Protein AF-A0A954RWM2-F1 (afdb_monomer)

Radius of gyration: 23.34 Å; Cα contacts (8 Å, |Δi|>4): 398; chains: 1; bounding box: 65×48×62 Å

pLDDT: mean 82.03, std 21.14, range [24.55, 98.56]

Mean predicted aligned error: 14.71 Å

Solvent-accessible surface area (backbone atoms only — not comparable to full-atom values): 16032 Å² total; per-residue (Å²): 145,80,89,78,80,78,86,82,81,62,93,82,60,80,76,70,64,76,84,71,78,83,81,82,90,55,69,72,41,79,42,40,30,66,88,68,52,76,45,65,27,19,65,68,44,64,57,96,68,23,36,34,31,31,32,93,85,68,53,74,46,79,43,53,40,86,48,28,25,72,70,49,30,53,47,51,53,52,51,27,66,71,55,63,60,77,61,76,89,71,52,74,76,75,61,99,68,77,84,76,77,72,78,39,67,64,58,77,91,70,74,67,65,84,68,43,49,34,23,43,71,55,82,69,25,43,37,36,21,40,74,85,36,60,69,66,27,56,53,34,48,50,49,49,53,48,64,76,35,71,88,39,66,69,45,45,48,41,33,26,73,63,56,31,30,39,38,47,33,34,90,88,54,53,35,45,73,40,80,85,32,59,83,38,66,63,37,69,73,45,90,59,48,63,43,47,23,39,90,92,47,35,44,26,32,29,38,32,39,52,55,61,65,34,92,82,29,93,58,64,89,51,58,57,54,60,29,28,47,40,44,19,41,50,65,52,17,41,57,69,80,38,78,54,49,67,62,54,42,43,54,50,40,54,51,39,52,75,72,59,50,55,70,96,42,68,47,57,75,42,46,66,50,51,71,62

Foldseek 3Di:
DDDDDQPPDDPPPPPPPPCPPPPPDWDWDWWAFPVRDIATFTWDEADPQWTWTAHPVRDIDTHRLNRTDPVNSVVRVVVNVVNPPPPPVPDPPDDPDDDFDDWDADDPVLPDDPQWGTWDDDLQAIETEGPPFDPVLSSLLNVLCCVVCVNPVQLVVQLNVLNAYEYEAEPPDFQCSVPQCVVPVCSVVDRDQFAAAASVRRYTGAYSCLSVLPPPPPPSSDSRSNLNVQLNSVHGRCCVVPVCVQVVLQVVLVVCVVVVHPPPHQLVVGSSSVRD

Nearest PDB structures (foldseek):
  2hbp-assembly1_A  TM=9.001E-01  e=8.802E-04  Saccharomyces cerevisiae
  3hfo-assembly1_B  TM=9.111E-01  e=5.929E-02  Synechocystis sp. PCC 6803
  7uwz-assembly1_A  TM=6.064E-01  e=7.517E-02  synthetic construct
  2xk0-assembly1_A  TM=6.391E-01  e=6.355E-01  Drosophila melanogaster
  8q6t-assembly1_H  TM=6.250E-01  e=7.592E-01  Mus musculus

Sequence (276 aa):
MSMRLTALSLALAALHMPAAACGQESSERTWTATTGDKLTARFIEVVEGRVRLQRPGGETVRIALEALAPADRQLATKLARVGAVPSLANAPVAPERWEVPALTDVPANRQLSPFYRQYMEFNGVPIVAAEEVNPKAMEAAHFWLQTMMAKRPDLVRELAVAKVRVAVLGVKQSLSQIPEYQDNPRAKATNLRCLSADTGRPVVTAPEENLLGAENDPSRAEQLFVHEFAHTLHQVALARVEPKFDADLLATYRNAMREGRWQRTNAATNHAEYFA

Structure (mmCIF, N/CA/C/O backbone):
data_AF-A0A954RWM2-F1
#
_entry.id   AF-A0A954RWM2-F1
#
loop_
_atom_site.group_PDB
_atom_site.id
_atom_site.type_symbol
_atom_site.label_atom_id
_atom_site.label_alt_id
_atom_site.label_comp_id
_atom_site.label_asym_id
_atom_site.label_entity_id
_atom_site.label_seq_id
_atom_site.pdbx_PDB_ins_code
_atom_site.Cartn_x
_atom_site.Cartn_y
_atom_site.Cartn_z
_atom_site.occupancy
_atom_site.B_iso_or_equiv
_atom_site.auth_seq_id
_atom_site.auth_comp_id
_atom_site.auth_asym_id
_atom_site.auth_atom_id
_atom_site.pdbx_PDB_model_num
ATOM 1 N N . MET A 1 1 ? 31.063 25.068 11.241 1.00 35.69 1 MET A N 1
ATOM 2 C CA . MET A 1 1 ? 29.621 25.395 11.192 1.00 35.69 1 MET A CA 1
ATOM 3 C C . MET A 1 1 ? 29.017 24.757 9.948 1.00 35.69 1 MET A C 1
ATOM 5 O O . MET A 1 1 ? 29.182 25.304 8.872 1.00 35.69 1 MET A O 1
ATOM 9 N N . SER A 1 2 ? 28.414 23.572 10.073 1.00 26.94 2 SER A N 1
ATOM 10 C CA . SER A 1 2 ? 27.333 23.087 9.195 1.00 26.94 2 SER A CA 1
ATOM 11 C C . SER A 1 2 ? 26.818 21.760 9.768 1.00 26.94 2 SER A C 1
ATOM 13 O O . SER A 1 2 ? 27.468 20.726 9.639 1.00 26.94 2 SER A O 1
ATOM 15 N N . MET A 1 3 ? 25.702 21.818 10.501 1.00 27.06 3 MET A N 1
ATOM 16 C CA . MET A 1 3 ? 24.968 20.642 10.975 1.00 27.06 3 MET A CA 1
ATOM 17 C C . MET A 1 3 ? 24.222 20.037 9.784 1.00 27.06 3 MET A C 1
ATOM 19 O O . MET A 1 3 ? 23.293 20.651 9.265 1.00 27.06 3 MET A O 1
ATOM 23 N N . ARG A 1 4 ? 24.609 18.833 9.359 1.00 28.91 4 ARG A N 1
ATOM 24 C CA . ARG A 1 4 ? 23.772 17.983 8.505 1.00 28.91 4 ARG A CA 1
ATOM 25 C C . ARG A 1 4 ? 22.937 17.096 9.425 1.00 28.91 4 ARG A C 1
ATOM 27 O O . ARG A 1 4 ? 23.446 16.119 9.961 1.00 28.91 4 ARG A O 1
ATOM 34 N N . LEU A 1 5 ? 21.680 17.476 9.647 1.00 28.08 5 LEU A N 1
ATOM 35 C CA . LEU A 1 5 ? 20.685 16.598 10.259 1.00 28.08 5 LEU A CA 1
ATOM 36 C C . LEU A 1 5 ? 20.271 15.548 9.223 1.00 28.08 5 LEU A C 1
ATOM 38 O O . LEU A 1 5 ? 19.539 15.835 8.281 1.00 28.08 5 LEU A O 1
ATOM 42 N N . THR A 1 6 ? 20.776 14.334 9.396 1.00 31.91 6 THR A N 1
ATOM 43 C CA . THR A 1 6 ? 20.255 13.107 8.793 1.00 31.91 6 THR A CA 1
ATOM 44 C C . THR A 1 6 ? 18.858 12.832 9.346 1.00 31.91 6 THR A C 1
ATOM 46 O O . THR A 1 6 ? 18.716 12.408 10.490 1.00 31.91 6 THR A O 1
ATOM 49 N N . ALA A 1 7 ? 17.823 13.053 8.537 1.00 29.89 7 ALA A N 1
ATOM 50 C CA . ALA A 1 7 ? 16.466 12.583 8.805 1.00 29.89 7 ALA A CA 1
ATOM 51 C C . ALA A 1 7 ? 16.344 11.107 8.382 1.00 29.89 7 ALA A C 1
ATOM 53 O O . ALA A 1 7 ? 15.623 10.763 7.458 1.00 29.89 7 ALA A O 1
ATOM 54 N N . LEU A 1 8 ? 17.111 10.232 9.035 1.00 31.73 8 LEU A N 1
ATOM 55 C CA . LEU A 1 8 ? 17.016 8.780 8.874 1.00 31.73 8 LEU A CA 1
ATOM 56 C C . LEU A 1 8 ? 16.851 8.150 10.257 1.00 31.73 8 LEU A C 1
ATOM 58 O O . LEU A 1 8 ? 17.748 7.488 10.762 1.00 31.73 8 LEU A O 1
ATOM 62 N N . SER A 1 9 ? 15.746 8.473 10.924 1.00 30.12 9 SER A N 1
ATOM 63 C CA . SER A 1 9 ? 15.279 7.854 12.172 1.00 30.12 9 SER A CA 1
ATOM 64 C C . SER A 1 9 ? 13.967 8.528 12.554 1.00 30.12 9 SER A C 1
ATOM 66 O O . SER A 1 9 ? 14.038 9.540 13.231 1.00 30.12 9 SER A O 1
ATOM 68 N N . LEU A 1 10 ? 12.800 8.045 12.102 1.00 30.69 10 LEU A N 1
ATOM 69 C CA . LEU A 1 10 ? 11.519 8.247 12.822 1.00 30.69 10 LEU A CA 1
ATOM 70 C C . LEU A 1 10 ? 10.271 7.591 12.198 1.00 30.69 10 LEU A C 1
ATOM 72 O O . LEU A 1 10 ? 9.209 7.713 12.791 1.00 30.69 10 LEU A O 1
ATOM 76 N N . ALA A 1 11 ? 10.360 6.804 11.119 1.00 28.25 11 ALA A N 1
ATOM 77 C CA . ALA A 1 11 ? 9.202 6.011 10.663 1.00 28.25 11 ALA A CA 1
ATOM 78 C C . ALA A 1 11 ? 8.918 4.760 11.534 1.00 28.25 11 ALA A C 1
ATOM 80 O O . ALA A 1 11 ? 7.860 4.153 11.427 1.00 28.25 11 ALA A O 1
ATOM 81 N N . LEU A 1 12 ? 9.823 4.392 12.455 1.00 28.95 12 LEU A N 1
ATOM 82 C CA . LEU A 1 12 ? 9.620 3.274 13.396 1.00 28.95 12 LEU A CA 1
ATOM 83 C C . LEU A 1 12 ? 9.331 3.720 14.844 1.00 28.95 12 LEU A C 1
ATOM 85 O O . LEU A 1 12 ? 9.118 2.884 15.719 1.00 28.95 12 LEU A O 1
ATOM 89 N N . ALA A 1 13 ? 9.299 5.030 15.114 1.00 27.09 13 ALA A N 1
ATOM 90 C CA . ALA A 1 13 ? 9.150 5.578 16.467 1.00 27.09 13 ALA A CA 1
ATOM 91 C C . ALA A 1 13 ? 7.766 6.195 16.758 1.00 27.09 13 ALA A C 1
ATOM 93 O O . ALA A 1 13 ? 7.523 6.625 17.882 1.00 27.09 13 ALA A O 1
ATOM 94 N N . ALA A 1 14 ? 6.823 6.171 15.810 1.00 29.73 14 ALA A N 1
ATOM 95 C CA . ALA A 1 14 ? 5.432 6.581 16.047 1.00 29.73 14 ALA A CA 1
ATOM 96 C C . ALA A 1 14 ? 4.529 5.457 16.611 1.00 29.73 14 ALA A C 1
ATOM 98 O O . ALA A 1 14 ? 3.317 5.617 16.687 1.00 29.73 14 ALA A O 1
ATOM 99 N N . LEU A 1 15 ? 5.105 4.326 17.048 1.00 29.50 15 LEU A N 1
ATOM 100 C CA . LEU A 1 15 ? 4.377 3.218 17.696 1.00 29.50 15 LEU A CA 1
ATOM 101 C C . LEU A 1 15 ? 4.733 3.009 19.177 1.00 29.50 15 LEU A C 1
ATOM 103 O O . LEU A 1 15 ? 4.311 2.024 19.773 1.00 29.50 15 LEU A O 1
ATOM 107 N N . HIS A 1 16 ? 5.465 3.941 19.792 1.00 29.61 16 HIS A N 1
ATOM 108 C CA . HIS A 1 16 ? 5.586 4.034 21.252 1.00 29.61 16 HIS A CA 1
ATOM 109 C C . HIS A 1 16 ? 4.920 5.317 21.759 1.00 29.61 16 HIS A C 1
ATOM 111 O O . HIS A 1 16 ? 5.522 6.152 22.427 1.00 29.61 16 HIS A O 1
ATOM 117 N N . MET A 1 17 ? 3.628 5.455 21.462 1.00 25.77 17 MET A N 1
ATOM 118 C CA . MET A 1 17 ? 2.740 6.062 22.447 1.00 25.77 17 MET A CA 1
ATOM 119 C C . MET A 1 17 ? 2.717 5.102 23.647 1.00 25.77 17 MET A C 1
ATOM 121 O O . MET A 1 17 ? 2.532 3.899 23.427 1.00 25.77 17 MET A O 1
ATOM 125 N N . PRO A 1 18 ? 2.906 5.555 24.904 1.00 26.16 18 PRO A N 1
ATOM 126 C CA . PRO A 1 18 ? 2.466 4.736 26.024 1.00 26.16 18 PRO A CA 1
ATOM 127 C C . PRO A 1 18 ? 1.010 4.389 25.739 1.00 26.16 18 PRO A C 1
ATOM 129 O O . PRO A 1 18 ? 0.269 5.238 25.242 1.00 26.16 18 PRO A O 1
ATOM 132 N N . ALA A 1 19 ? 0.626 3.140 25.987 1.00 28.91 19 ALA A N 1
ATOM 133 C CA . ALA A 1 19 ? -0.755 2.711 25.911 1.00 28.91 19 ALA A CA 1
ATOM 134 C C . ALA A 1 19 ? -1.600 3.593 26.848 1.00 28.91 19 ALA A C 1
ATOM 136 O O . ALA A 1 19 ? -1.846 3.253 28.002 1.00 28.91 19 ALA A O 1
ATOM 137 N N . ALA A 1 20 ? -2.041 4.750 26.359 1.00 26.88 20 ALA A N 1
ATOM 138 C CA . ALA A 1 20 ? -3.257 5.367 26.814 1.00 26.88 20 ALA A CA 1
ATOM 139 C C . ALA A 1 20 ? -4.313 4.339 26.440 1.00 26.88 20 ALA A C 1
ATOM 141 O O . ALA A 1 20 ? -4.574 4.098 25.262 1.00 26.88 20 ALA A O 1
ATOM 142 N N . ALA A 1 21 ? -4.787 3.628 27.456 1.00 34.78 21 ALA A N 1
ATOM 143 C CA . ALA A 1 21 ? -5.822 2.629 27.346 1.00 34.78 21 ALA A CA 1
ATOM 144 C C . ALA A 1 21 ? -7.013 3.227 26.585 1.00 34.78 21 ALA A C 1
ATOM 146 O O . ALA A 1 21 ? -7.871 3.883 27.171 1.00 34.78 21 ALA A O 1
ATOM 147 N N . CYS A 1 22 ? -7.074 2.991 25.275 1.00 24.55 22 CYS A N 1
ATOM 148 C CA . CYS A 1 22 ? -8.258 3.243 24.474 1.00 24.55 22 CYS A CA 1
ATOM 149 C C . CYS A 1 22 ? -9.208 2.065 24.716 1.00 24.55 22 CYS A C 1
ATOM 151 O O . CYS A 1 22 ? -9.394 1.170 23.897 1.00 24.55 22 CYS A O 1
ATOM 153 N N . GLY A 1 23 ? -9.717 2.001 25.946 1.00 35.12 23 GLY A N 1
ATOM 154 C CA . GLY A 1 23 ? -10.803 1.124 26.325 1.00 35.12 23 GLY A CA 1
ATOM 155 C C . GLY A 1 23 ? -12.097 1.765 25.869 1.00 35.12 23 GLY A C 1
ATOM 156 O O . GLY A 1 23 ? -12.653 2.588 26.585 1.00 35.12 23 GLY A O 1
ATOM 157 N N . GLN A 1 24 ? -12.593 1.385 24.696 1.00 37.69 24 GLN A N 1
ATOM 158 C CA . GLN A 1 24 ? -13.960 1.723 24.314 1.00 37.69 24 GLN A CA 1
ATOM 159 C C . GLN A 1 24 ? -14.524 0.705 23.320 1.00 37.69 24 GLN A C 1
ATOM 161 O O . GLN A 1 24 ? -14.661 0.984 22.142 1.00 37.69 24 GLN A O 1
ATOM 166 N N . GLU A 1 25 ? -14.837 -0.490 23.837 1.00 45.16 25 GLU A N 1
ATOM 167 C CA . GLU A 1 25 ? -16.057 -1.261 23.518 1.00 45.16 25 GLU A CA 1
ATOM 168 C C . GLU A 1 25 ? -16.169 -2.488 24.452 1.00 45.16 25 GLU A C 1
ATOM 170 O O . GLU A 1 25 ? -15.924 -3.634 24.096 1.00 45.16 25 GLU A O 1
ATOM 175 N N . SER A 1 26 ? -16.478 -2.231 25.727 1.00 54.50 26 SER A N 1
ATOM 176 C CA . SER A 1 26 ? -17.006 -3.216 26.694 1.00 54.50 26 SER A CA 1
ATOM 177 C C . SER A 1 26 ? -17.518 -2.473 27.933 1.00 54.50 26 SER A C 1
ATOM 179 O O . SER A 1 26 ? -17.037 -2.668 29.046 1.00 54.50 26 SER A O 1
ATOM 181 N N . SER A 1 27 ? -18.461 -1.549 27.740 1.00 62.94 27 SER A N 1
ATOM 182 C CA . SER A 1 27 ? -19.168 -0.933 28.864 1.00 62.94 27 SER A CA 1
ATOM 183 C C . SER A 1 27 ? -20.013 -1.982 29.594 1.00 62.94 27 SER A C 1
ATOM 185 O O . SER A 1 27 ? -20.496 -2.948 28.994 1.00 62.94 27 SER A O 1
ATOM 187 N N . GLU A 1 28 ? -20.158 -1.818 30.908 1.00 81.94 28 GLU A N 1
ATOM 188 C CA . GLU A 1 28 ? -21.057 -2.648 31.707 1.00 81.94 28 GLU A CA 1
ATOM 189 C C . GLU A 1 28 ? -22.479 -2.589 31.144 1.00 81.94 28 GLU A C 1
ATOM 191 O O . GLU A 1 28 ? -22.991 -1.521 30.803 1.00 81.94 28 GLU A O 1
ATOM 196 N N . ARG A 1 29 ? -23.125 -3.752 31.043 1.00 89.31 29 ARG A N 1
ATOM 197 C CA . ARG A 1 29 ? -24.517 -3.861 30.604 1.00 89.31 29 ARG A CA 1
ATOM 198 C C . ARG A 1 29 ? -25.204 -5.062 31.232 1.00 89.31 29 ARG A C 1
ATOM 200 O O . ARG A 1 29 ? -24.551 -5.956 31.765 1.00 89.31 29 ARG A O 1
ATOM 207 N N . THR A 1 30 ? -26.525 -5.109 31.126 1.00 93.38 30 THR A N 1
ATOM 208 C CA . THR A 1 30 ? -27.321 -6.254 31.572 1.00 93.38 30 THR A CA 1
ATOM 209 C C . THR A 1 30 ? -27.399 -7.326 30.485 1.00 93.38 30 THR A C 1
ATOM 211 O O . THR A 1 30 ? -27.837 -7.055 29.372 1.00 93.38 30 THR A O 1
ATOM 214 N N . TRP A 1 31 ? -26.983 -8.539 30.835 1.00 91.25 31 TRP A N 1
ATOM 215 C CA . TRP A 1 31 ? -27.054 -9.769 30.050 1.00 91.25 31 TRP A CA 1
ATOM 216 C C . TRP A 1 31 ? -28.225 -10.617 30.524 1.00 91.25 31 TRP A C 1
ATOM 218 O O . TRP A 1 31 ? -28.461 -10.709 31.727 1.00 91.25 31 TRP A O 1
ATOM 228 N N . THR A 1 32 ? -28.923 -11.260 29.598 1.00 93.94 32 THR A N 1
ATOM 229 C CA . THR A 1 32 ? -30.126 -12.049 29.863 1.00 93.94 32 THR A CA 1
ATOM 230 C C . THR A 1 32 ? -29.888 -13.505 29.483 1.00 93.94 32 THR A C 1
ATOM 232 O O . THR A 1 32 ? -29.424 -13.806 28.380 1.00 93.94 32 THR A O 1
ATOM 235 N N . ALA A 1 33 ? -30.215 -14.420 30.390 1.00 92.19 33 ALA A N 1
ATOM 236 C CA . ALA A 1 33 ? -30.215 -15.853 30.135 1.00 92.19 33 ALA A CA 1
ATOM 237 C C . ALA A 1 33 ? -31.499 -16.294 29.412 1.00 92.19 33 ALA A C 1
ATOM 239 O O . ALA A 1 33 ? -32.520 -15.608 29.449 1.00 92.19 33 ALA A O 1
ATOM 240 N N . THR A 1 34 ? -31.487 -17.476 28.796 1.00 91.50 34 THR A N 1
ATOM 241 C CA . THR A 1 34 ? -32.691 -18.100 28.217 1.00 91.50 34 THR A CA 1
ATOM 242 C C . THR A 1 34 ? -33.767 -18.389 29.266 1.00 91.50 34 THR A C 1
ATOM 244 O O . THR A 1 34 ? -34.941 -18.468 28.922 1.00 91.50 34 THR A O 1
ATOM 247 N N . THR A 1 35 ? -33.379 -18.517 30.538 1.00 88.94 35 THR A N 1
ATOM 248 C CA . THR A 1 35 ? -34.275 -18.659 31.698 1.00 88.94 35 THR A CA 1
ATOM 249 C C . THR A 1 35 ? -34.944 -17.344 32.112 1.00 88.94 35 THR A C 1
ATOM 251 O O . THR A 1 35 ? -35.865 -17.362 32.920 1.00 88.94 35 THR A O 1
ATOM 254 N N . GLY A 1 36 ? -34.506 -16.203 31.563 1.00 85.44 36 GLY A N 1
ATOM 255 C CA . GLY A 1 36 ? -34.973 -14.864 31.933 1.00 85.44 36 GLY A CA 1
ATOM 256 C C . GLY A 1 36 ? -34.141 -14.181 33.024 1.00 85.44 36 GLY A C 1
ATOM 257 O O . GLY A 1 36 ? -34.338 -12.990 33.273 1.00 85.44 36 GLY A O 1
ATOM 258 N N . ASP A 1 37 ? -33.184 -14.891 33.630 1.00 90.50 37 ASP A N 1
ATOM 259 C CA . ASP A 1 37 ? -32.278 -14.328 34.633 1.00 90.50 37 ASP A CA 1
ATOM 260 C C . ASP A 1 37 ? -31.408 -13.219 34.036 1.00 90.50 37 ASP A C 1
ATOM 262 O O . ASP A 1 37 ? -30.957 -13.305 32.891 1.00 90.50 37 ASP A O 1
ATOM 266 N N . LYS A 1 38 ? -31.153 -12.171 34.824 1.00 93.50 38 LYS A N 1
ATOM 267 C CA . LYS A 1 38 ? -30.407 -10.985 34.392 1.00 93.50 38 LYS A CA 1
ATOM 268 C C . LYS A 1 38 ? -29.120 -10.814 35.189 1.00 93.50 38 LYS A C 1
ATOM 270 O O . LYS A 1 38 ? -29.105 -10.978 36.405 1.00 93.50 38 LYS A O 1
ATOM 275 N N . LEU A 1 39 ? -28.050 -10.419 34.505 1.00 91.19 39 LEU A N 1
ATOM 276 C CA . LEU A 1 39 ? -26.733 -10.183 35.088 1.00 91.19 39 LEU A CA 1
ATOM 277 C C . LEU A 1 39 ? -26.127 -8.892 34.538 1.00 91.19 39 LEU A C 1
ATOM 279 O O . LEU A 1 39 ? -25.859 -8.799 33.345 1.00 91.19 39 LEU A O 1
ATOM 283 N N . THR A 1 40 ? -25.837 -7.920 35.400 1.00 91.88 40 THR A N 1
ATOM 284 C CA . THR A 1 40 ? -25.053 -6.743 35.002 1.00 91.88 40 THR A CA 1
ATOM 285 C C . THR A 1 40 ? -23.568 -7.068 35.056 1.00 91.88 40 THR A C 1
ATOM 287 O O . THR A 1 40 ? -23.038 -7.412 36.113 1.00 91.88 40 THR A O 1
ATOM 290 N N . ALA A 1 41 ? -22.911 -6.997 33.903 1.00 91.62 41 ALA A N 1
ATOM 291 C CA . ALA A 1 41 ? -21.500 -7.308 33.766 1.00 91.62 41 ALA A CA 1
ATOM 292 C C . ALA A 1 41 ? -20.901 -6.713 32.483 1.00 91.62 41 ALA A C 1
ATOM 294 O O . ALA A 1 41 ? -21.591 -6.427 31.499 1.00 91.62 41 ALA A O 1
ATOM 295 N N . ARG A 1 42 ? -19.581 -6.578 32.484 1.00 89.00 42 ARG A N 1
ATOM 296 C CA . ARG A 1 42 ? -18.753 -6.242 31.330 1.00 89.00 42 ARG A CA 1
ATOM 297 C C . ARG A 1 42 ? -18.389 -7.503 30.542 1.00 89.00 42 ARG A C 1
ATOM 299 O O . ARG A 1 42 ? -18.024 -8.514 31.135 1.00 89.00 42 ARG A O 1
ATOM 306 N N . PHE A 1 43 ? -18.450 -7.445 29.213 1.00 86.88 43 PHE A N 1
ATOM 307 C CA . PHE A 1 43 ? -17.941 -8.520 28.351 1.00 86.88 43 PHE A CA 1
ATOM 308 C C . PHE A 1 43 ? -16.412 -8.592 28.398 1.00 86.88 43 PHE A C 1
ATOM 310 O O . PHE A 1 43 ? -15.759 -7.555 28.297 1.00 86.88 43 PHE A O 1
ATOM 317 N N . ILE A 1 44 ? -15.860 -9.803 28.513 1.00 81.75 44 ILE A N 1
ATOM 318 C CA . ILE A 1 44 ? -14.418 -10.053 28.392 1.00 81.75 44 ILE A CA 1
ATOM 319 C C . ILE A 1 44 ? -14.121 -10.730 27.051 1.00 81.75 44 ILE A C 1
ATOM 321 O O . ILE A 1 44 ? -13.441 -10.157 26.209 1.00 81.75 44 ILE A O 1
ATOM 325 N N . GLU A 1 45 ? -14.622 -11.951 26.856 1.00 82.25 45 GLU A N 1
ATOM 326 C CA . GLU A 1 45 ? -14.299 -12.798 25.703 1.00 82.25 45 GLU A CA 1
ATOM 327 C C . GLU A 1 45 ? -15.293 -13.965 25.571 1.00 82.25 45 GLU A C 1
ATOM 329 O O . GLU A 1 45 ? -16.090 -14.232 26.478 1.00 82.25 45 GLU A O 1
ATOM 334 N N . VAL A 1 46 ? -15.209 -14.701 24.458 1.00 83.88 46 VAL A N 1
ATOM 335 C CA . VAL A 1 46 ? -15.833 -16.023 24.304 1.00 83.88 46 VAL A CA 1
ATOM 336 C C . VAL A 1 46 ? -14.737 -17.053 24.079 1.00 83.88 46 VAL A C 1
ATOM 338 O O . VAL A 1 46 ? -14.006 -16.970 23.098 1.00 83.88 46 VAL A O 1
ATOM 341 N N . VAL A 1 47 ? -14.648 -18.035 24.973 1.00 76.56 47 VAL A N 1
ATOM 342 C CA . VAL A 1 47 ? -13.660 -19.119 24.919 1.00 76.56 47 VAL A CA 1
ATOM 343 C C . VAL A 1 47 ? -14.399 -20.438 25.092 1.00 76.56 47 VAL A C 1
ATOM 345 O O . VAL A 1 47 ? -15.232 -20.564 25.990 1.00 76.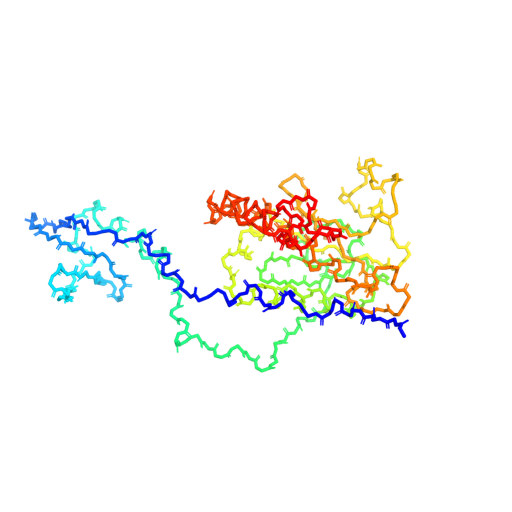56 47 VAL A O 1
ATOM 348 N N . GLU A 1 48 ? -14.137 -21.402 24.206 1.00 82.44 48 GLU A N 1
ATOM 349 C CA . GLU A 1 48 ? -14.720 -22.756 24.263 1.00 82.44 48 GLU A CA 1
ATOM 350 C C . GLU A 1 48 ? -16.260 -22.761 24.381 1.00 82.44 48 GLU A C 1
ATOM 352 O O . GLU A 1 48 ? -16.852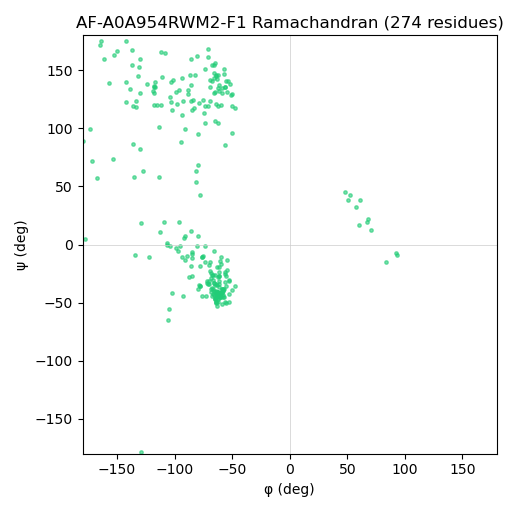 -23.485 25.182 1.00 82.44 48 GLU A O 1
ATOM 357 N N . GLY A 1 49 ? -16.933 -21.890 23.618 1.00 84.62 49 GLY A N 1
ATOM 358 C CA . GLY A 1 49 ? -18.398 -21.787 23.627 1.00 84.62 49 GLY A CA 1
ATOM 359 C C . GLY A 1 49 ? -18.992 -21.177 24.905 1.00 84.62 49 GLY A C 1
ATOM 360 O O . GLY A 1 49 ? -20.206 -21.237 25.109 1.00 84.62 49 GLY A O 1
ATOM 361 N N . ARG A 1 50 ? -18.169 -20.573 25.772 1.00 90.38 50 ARG A N 1
ATOM 362 C CA . ARG A 1 50 ? -18.607 -19.877 26.988 1.00 90.38 50 ARG A CA 1
ATOM 363 C C . ARG A 1 50 ? -18.237 -18.400 26.945 1.00 90.38 50 ARG A C 1
ATOM 365 O O . ARG A 1 50 ? -17.111 -18.039 26.619 1.00 90.38 50 ARG A O 1
ATOM 372 N N . VAL A 1 51 ? -19.183 -17.552 27.325 1.00 90.44 51 VAL A N 1
ATOM 373 C CA . VAL A 1 51 ? -18.996 -16.110 27.486 1.00 90.44 51 VAL A CA 1
ATOM 374 C C . VAL A 1 51 ? -18.419 -15.833 28.867 1.00 90.44 51 VAL A C 1
ATOM 376 O O . VAL A 1 51 ? -19.000 -16.237 29.879 1.00 90.44 51 VAL A O 1
ATOM 379 N N . ARG A 1 52 ? -17.282 -15.136 28.916 1.00 90.94 52 ARG A N 1
ATOM 380 C CA . ARG A 1 52 ? -16.707 -14.599 30.150 1.00 90.94 52 ARG A CA 1
ATOM 381 C C . ARG A 1 52 ? -17.187 -13.174 30.371 1.00 90.94 52 ARG A C 1
ATOM 383 O O . ARG A 1 52 ? -16.976 -12.305 29.527 1.00 90.94 52 ARG A O 1
ATOM 390 N N . LEU A 1 53 ? -17.797 -12.945 31.528 1.00 89.44 53 LEU A N 1
ATOM 391 C CA . LEU A 1 53 ? -18.341 -11.657 31.941 1.00 89.44 53 LEU A CA 1
ATOM 392 C C . LEU A 1 53 ? -17.733 -11.237 33.284 1.00 89.44 53 LEU A C 1
ATOM 394 O O . LEU A 1 53 ? -17.608 -12.073 34.176 1.00 89.44 53 LEU A O 1
ATOM 398 N N . GLN A 1 54 ? -17.376 -9.965 33.450 1.00 87.50 54 GLN A N 1
ATOM 399 C CA . GLN A 1 54 ? -16.875 -9.406 34.708 1.00 87.50 54 GLN A CA 1
ATOM 400 C C . GLN A 1 54 ? -17.964 -8.587 35.401 1.00 87.50 54 GLN A C 1
ATOM 402 O O . GLN A 1 54 ? -18.481 -7.634 34.821 1.00 87.50 54 GLN A O 1
ATOM 407 N N . ARG A 1 55 ? -18.317 -8.937 36.638 1.00 89.44 55 ARG A N 1
ATOM 408 C CA . ARG A 1 55 ? -19.227 -8.134 37.468 1.00 89.44 55 ARG A CA 1
ATOM 409 C C . ARG A 1 55 ? -18.542 -6.832 37.923 1.00 89.44 55 ARG A C 1
ATOM 411 O O . ARG A 1 55 ? -17.313 -6.811 37.995 1.00 89.44 55 ARG A O 1
ATOM 418 N N . PRO A 1 56 ? -19.300 -5.804 38.350 1.00 77.56 56 PRO A N 1
ATOM 419 C CA . PRO A 1 56 ? -18.729 -4.563 38.893 1.00 77.56 56 PRO A CA 1
ATOM 420 C C . PRO A 1 56 ? -17.762 -4.775 40.075 1.00 77.56 56 PRO A C 1
ATOM 422 O O . PRO A 1 56 ? -16.832 -4.004 40.273 1.00 77.56 56 PRO A O 1
ATOM 425 N N . GLY A 1 57 ? -17.932 -5.863 40.838 1.00 77.31 57 GLY A N 1
ATOM 426 C CA . GLY A 1 57 ? -17.025 -6.266 41.923 1.00 77.31 57 GLY A CA 1
ATOM 427 C C . GLY A 1 57 ? -15.746 -6.994 41.478 1.00 77.31 57 GLY A C 1
ATOM 428 O O . GLY A 1 57 ? -15.041 -7.541 42.319 1.00 77.31 57 GLY A O 1
ATOM 429 N N . GLY A 1 58 ? -15.464 -7.077 40.174 1.00 74.25 58 GLY A N 1
ATOM 430 C CA . GLY A 1 58 ? -14.267 -7.715 39.609 1.00 74.25 58 GLY A CA 1
ATOM 431 C C . GLY A 1 58 ? -14.358 -9.235 39.421 1.00 74.25 58 GLY A C 1
ATOM 432 O O . GLY A 1 58 ? -13.569 -9.805 38.662 1.00 74.25 58 GLY A O 1
ATOM 433 N N . GLU A 1 59 ? -15.339 -9.891 40.045 1.00 86.75 59 GLU A N 1
ATOM 434 C CA . GLU A 1 59 ? -15.598 -11.325 39.897 1.00 86.75 59 GLU A CA 1
ATOM 435 C C . GLU A 1 59 ? -15.947 -11.686 38.443 1.00 86.75 59 GLU A C 1
ATOM 437 O O . GLU A 1 59 ? -16.790 -11.047 37.808 1.00 86.75 59 GLU A O 1
ATOM 442 N N . THR A 1 60 ? -15.313 -12.735 37.912 1.00 87.06 60 THR A N 1
ATOM 443 C CA . THR A 1 60 ? -15.577 -13.230 36.555 1.00 87.06 60 THR A CA 1
ATOM 444 C C . THR A 1 60 ? -16.511 -14.435 36.571 1.00 87.06 60 THR A C 1
ATOM 446 O O . THR A 1 60 ? -16.244 -15.430 37.240 1.00 87.06 60 THR A O 1
ATOM 449 N N . VAL A 1 61 ? -17.545 -14.390 35.736 1.00 89.38 61 VAL A N 1
ATOM 450 C CA . VAL A 1 61 ? -18.525 -15.461 35.532 1.00 89.38 61 VAL A CA 1
ATOM 451 C C . VAL A 1 61 ? -18.355 -16.052 34.139 1.00 89.38 61 VAL A C 1
ATOM 453 O O . VAL A 1 61 ? -18.072 -15.334 33.180 1.00 89.38 61 VAL A O 1
ATOM 456 N N . ARG A 1 62 ? -18.550 -17.367 34.018 1.00 93.06 62 ARG A N 1
ATOM 457 C CA . ARG A 1 62 ? -18.604 -18.081 32.737 1.00 93.06 62 ARG A CA 1
ATOM 458 C C . ARG A 1 62 ? -20.020 -18.582 32.501 1.00 93.06 62 ARG A C 1
ATOM 460 O O . ARG A 1 62 ? -20.520 -19.373 33.293 1.00 93.06 62 ARG A O 1
ATOM 467 N N . ILE A 1 63 ? -20.641 -18.148 31.412 1.00 90.25 63 ILE A N 1
ATOM 468 C CA . ILE A 1 63 ? -21.988 -18.571 31.008 1.00 90.25 63 ILE A CA 1
ATOM 469 C C . ILE A 1 63 ? -21.877 -19.267 29.655 1.00 90.25 63 ILE A C 1
ATOM 471 O O . ILE A 1 63 ? -21.153 -18.795 28.782 1.00 90.25 63 ILE A O 1
ATOM 475 N N . ALA A 1 64 ? -22.559 -20.397 29.459 1.00 93.06 64 ALA A N 1
ATOM 476 C CA . ALA A 1 64 ? -22.617 -21.019 28.137 1.00 93.06 64 ALA A CA 1
ATOM 477 C C . ALA A 1 64 ? -23.234 -20.038 27.128 1.00 93.06 64 ALA A C 1
ATOM 479 O O . ALA A 1 64 ? -24.254 -19.419 27.422 1.00 93.06 64 ALA A O 1
ATOM 480 N N . LEU A 1 65 ? -22.641 -19.896 25.941 1.00 90.25 65 LEU A N 1
ATOM 481 C CA . LEU A 1 65 ? -23.145 -18.980 24.912 1.00 90.25 65 LEU A CA 1
ATOM 482 C C . LEU A 1 65 ? -24.604 -19.307 24.542 1.00 90.25 65 LEU A C 1
ATOM 484 O O . LEU A 1 65 ? -25.440 -18.416 24.410 1.00 90.25 65 LEU A O 1
ATOM 488 N N . GLU A 1 66 ? -24.928 -20.597 24.498 1.00 92.88 66 GLU A N 1
ATOM 489 C CA . GLU A 1 66 ? -26.279 -21.112 24.262 1.00 92.88 66 GLU A CA 1
ATOM 490 C C . GLU A 1 66 ? -27.259 -20.865 25.420 1.00 92.88 66 GLU A C 1
ATOM 492 O O . GLU A 1 66 ? -28.469 -20.898 25.221 1.00 92.88 66 GLU A O 1
ATOM 497 N N . ALA A 1 67 ? -26.766 -20.565 26.623 1.00 92.69 67 ALA A N 1
ATOM 498 C CA . ALA A 1 67 ? -27.610 -20.203 27.760 1.00 92.69 67 ALA A CA 1
ATOM 499 C C . ALA A 1 67 ? -27.980 -18.710 27.773 1.00 92.69 67 ALA A C 1
ATOM 501 O O . ALA A 1 67 ? -28.794 -18.299 28.596 1.00 92.69 67 ALA A O 1
ATOM 502 N N . LEU A 1 68 ? -27.417 -17.889 26.877 1.00 94.19 68 LEU A N 1
ATOM 503 C CA . LEU A 1 68 ? -27.842 -16.500 26.693 1.00 94.19 68 LEU A CA 1
ATOM 504 C C . LEU A 1 68 ? -29.071 -16.408 25.786 1.00 94.19 68 LEU A C 1
ATOM 506 O O . LEU A 1 68 ? -29.206 -17.162 24.813 1.00 94.19 68 LEU A O 1
ATOM 510 N N . ALA A 1 69 ? -29.931 -15.433 26.083 1.00 93.56 69 ALA A N 1
ATOM 511 C CA . ALA A 1 69 ? -31.051 -15.052 25.235 1.00 93.56 69 ALA A CA 1
ATOM 512 C C . ALA A 1 69 ? -30.556 -14.673 23.822 1.00 93.56 69 ALA A C 1
ATOM 514 O O . ALA A 1 69 ? -29.436 -14.173 23.687 1.00 93.56 69 ALA A O 1
ATOM 515 N N . PRO A 1 70 ? -31.366 -14.854 22.759 1.00 91.88 70 PRO A N 1
ATOM 516 C CA . PRO A 1 70 ? -30.901 -14.709 21.376 1.00 91.88 70 PRO A CA 1
ATOM 517 C C . PRO A 1 70 ? -30.186 -13.384 21.071 1.00 91.88 70 PRO A C 1
ATOM 519 O O . PRO A 1 70 ? -29.129 -13.391 20.442 1.00 91.88 70 PRO A O 1
ATOM 522 N N . ALA A 1 71 ? -30.713 -12.259 21.563 1.00 83.00 71 ALA A N 1
ATOM 523 C CA . ALA A 1 71 ? -30.107 -10.940 21.365 1.00 83.00 71 ALA A CA 1
ATOM 524 C C . ALA A 1 71 ? -28.738 -10.813 22.059 1.00 83.00 71 ALA A C 1
ATOM 526 O O . ALA A 1 71 ? -27.774 -10.327 21.467 1.00 83.00 71 ALA A O 1
ATOM 527 N N . ASP A 1 72 ? -28.630 -11.302 23.296 1.00 90.12 72 ASP A N 1
ATOM 528 C CA . ASP A 1 72 ? -27.386 -11.272 24.068 1.00 90.12 72 ASP A CA 1
ATOM 529 C C . ASP A 1 72 ? -26.348 -12.254 23.525 1.00 90.12 72 ASP A C 1
ATOM 531 O O . ASP A 1 72 ? -25.154 -11.961 23.522 1.00 90.12 72 ASP A O 1
ATOM 535 N N . ARG A 1 73 ? -26.797 -13.387 22.984 1.00 93.44 73 ARG A N 1
ATOM 536 C CA . ARG A 1 73 ? -25.944 -14.340 22.278 1.00 93.44 73 ARG A CA 1
ATOM 537 C C . ARG A 1 73 ? -25.349 -13.731 21.014 1.00 93.44 73 ARG A C 1
ATOM 539 O O . ARG A 1 73 ? -24.137 -13.784 20.830 1.00 93.44 73 ARG A O 1
ATOM 546 N N . GLN A 1 74 ? -26.180 -13.112 20.172 1.00 85.94 74 GLN A N 1
ATOM 547 C CA . GLN A 1 74 ? -25.720 -12.424 18.962 1.00 85.94 74 GLN A CA 1
ATOM 548 C C . GLN A 1 74 ? -24.721 -11.312 19.295 1.00 85.94 74 GLN A C 1
ATOM 550 O O . GLN A 1 74 ? -23.689 -11.188 18.632 1.00 85.94 74 GLN A O 1
ATOM 555 N N . LEU A 1 75 ? -24.987 -10.541 20.353 1.00 83.81 75 LEU A N 1
ATOM 556 C CA . LEU A 1 75 ? -24.073 -9.509 20.826 1.00 83.81 75 LEU A CA 1
ATOM 557 C C . LEU A 1 75 ? -22.754 -10.100 21.341 1.00 83.81 75 LEU A C 1
ATOM 559 O O . LEU A 1 75 ? -21.698 -9.612 20.951 1.00 83.81 75 LEU A O 1
ATOM 563 N N . ALA A 1 76 ? -22.786 -11.163 22.152 1.00 86.00 76 ALA A N 1
ATOM 564 C CA . ALA A 1 76 ? -21.580 -11.852 22.615 1.00 86.00 76 ALA A CA 1
ATOM 565 C C . ALA A 1 76 ? -20.748 -12.390 21.442 1.00 86.00 76 ALA A C 1
ATOM 567 O O . ALA A 1 76 ? -19.530 -12.246 21.446 1.00 86.00 76 ALA A O 1
ATOM 568 N N . THR A 1 77 ? -21.382 -12.950 20.408 1.00 83.94 77 THR A N 1
ATOM 569 C CA . THR A 1 77 ? -20.692 -13.392 19.186 1.00 83.94 77 THR A CA 1
ATOM 570 C C . THR A 1 77 ? -20.088 -12.219 18.414 1.00 83.94 77 THR A C 1
ATOM 572 O O . THR A 1 77 ? -18.967 -12.329 17.921 1.00 83.94 77 THR A O 1
ATOM 575 N N . LYS A 1 78 ? -20.791 -11.084 18.315 1.00 79.31 78 LYS A N 1
ATOM 576 C CA . LYS A 1 78 ? -20.264 -9.871 17.674 1.00 79.31 78 LYS A CA 1
ATOM 577 C C . LYS A 1 78 ? -19.054 -9.325 18.439 1.00 79.31 78 LYS A C 1
ATOM 579 O O . LYS A 1 78 ? -18.015 -9.101 17.830 1.00 79.31 78 LYS A O 1
ATOM 584 N N . LEU A 1 79 ? -19.163 -9.180 19.759 1.00 79.81 79 LEU A N 1
ATOM 585 C CA . LEU A 1 79 ? -18.076 -8.705 20.620 1.00 79.81 79 LEU A CA 1
ATOM 586 C C . LEU A 1 79 ? -16.899 -9.682 20.647 1.00 79.81 79 LEU A C 1
ATOM 588 O O . LEU A 1 79 ? -15.756 -9.247 20.655 1.00 79.81 79 LEU A O 1
ATOM 592 N N . ALA A 1 80 ? -17.149 -10.991 20.570 1.00 77.50 80 ALA A N 1
ATOM 593 C CA . ALA A 1 80 ? -16.094 -11.988 20.420 1.00 77.50 80 ALA A CA 1
ATOM 594 C C . ALA A 1 80 ? -15.342 -11.845 19.098 1.00 77.50 80 ALA A C 1
ATOM 596 O O . ALA A 1 80 ? -14.151 -12.085 19.072 1.00 77.50 80 ALA A O 1
ATOM 597 N N . ARG A 1 81 ? -15.991 -11.431 18.003 1.00 66.88 81 ARG A N 1
ATOM 598 C CA . ARG A 1 81 ? -15.303 -11.176 16.724 1.00 66.88 81 ARG A CA 1
ATOM 599 C C . ARG A 1 81 ? -14.448 -9.910 16.755 1.00 66.88 81 ARG A C 1
ATOM 601 O O . ARG A 1 81 ? -13.427 -9.870 16.084 1.00 66.88 81 ARG A O 1
ATOM 608 N N . VAL A 1 82 ? -14.859 -8.910 17.536 1.00 51.94 82 VAL A N 1
ATOM 609 C CA . VAL A 1 82 ? -14.095 -7.671 17.762 1.00 51.94 82 VAL A CA 1
ATOM 610 C C . VAL A 1 82 ? -12.950 -7.902 18.763 1.00 51.94 82 VAL A C 1
ATOM 612 O O . VAL A 1 82 ? -11.867 -7.356 18.594 1.00 51.94 82 VAL A O 1
ATOM 615 N N . GLY A 1 83 ? -13.162 -8.754 19.772 1.00 45.47 83 GLY A N 1
ATOM 616 C CA . GLY A 1 83 ? -12.191 -9.106 20.814 1.00 45.47 83 GLY A CA 1
ATOM 617 C C . GLY A 1 83 ? -11.302 -10.320 20.510 1.00 45.47 83 GLY A C 1
ATOM 618 O O . GLY A 1 83 ? -10.294 -10.497 21.184 1.00 45.47 83 GLY A O 1
ATOM 619 N N . ALA A 1 84 ? -11.609 -11.133 19.492 1.00 40.78 84 ALA A N 1
ATOM 620 C CA . ALA A 1 84 ? -10.760 -12.227 18.997 1.00 40.78 84 ALA A CA 1
ATOM 621 C C . ALA A 1 84 ? -9.606 -11.704 18.128 1.00 40.78 84 ALA A C 1
ATOM 623 O O . ALA A 1 84 ? -9.269 -12.273 17.089 1.00 40.78 84 ALA A O 1
ATOM 624 N N . VAL A 1 85 ? -8.975 -10.621 18.576 1.00 35.56 85 VAL A N 1
ATOM 625 C CA . VAL A 1 85 ? -7.568 -10.398 18.275 1.00 35.56 85 VAL A CA 1
ATOM 626 C C . VAL A 1 85 ? -6.826 -11.446 19.106 1.00 35.56 85 VAL A C 1
ATOM 628 O O . VAL A 1 85 ? -6.991 -11.455 20.328 1.00 35.56 85 VAL A O 1
ATOM 631 N N . PRO A 1 86 ? -6.068 -12.379 18.503 1.00 34.34 86 PRO A N 1
ATOM 632 C CA . PRO A 1 86 ? -5.255 -13.306 19.274 1.00 34.34 86 PRO A CA 1
ATOM 633 C C . PRO A 1 86 ? -4.423 -12.512 20.277 1.00 34.34 86 PRO A C 1
ATOM 635 O O . PRO A 1 86 ? -3.772 -11.533 19.908 1.00 34.34 86 PRO A O 1
ATOM 638 N N . SER A 1 87 ? -4.466 -12.913 21.547 1.00 35.47 87 SER A N 1
ATOM 639 C CA . SER A 1 87 ? -3.573 -12.360 22.558 1.00 35.47 87 SER A CA 1
ATOM 640 C C . SER A 1 87 ? -2.136 -12.427 22.036 1.00 35.47 87 SER A C 1
ATOM 642 O O . SER A 1 87 ? -1.614 -13.514 21.778 1.00 35.47 87 SER A O 1
ATOM 644 N N . LEU A 1 88 ? -1.488 -11.265 21.905 1.00 41.38 88 LEU A N 1
ATOM 645 C CA . LEU A 1 88 ? -0.076 -11.149 21.520 1.00 41.38 88 LEU A CA 1
ATOM 646 C C . LEU A 1 88 ? 0.863 -11.865 22.506 1.00 41.38 88 LEU A C 1
ATOM 648 O O . LEU A 1 88 ? 2.033 -12.044 22.195 1.00 41.38 88 LEU A O 1
ATOM 652 N N . ALA A 1 89 ? 0.365 -12.297 23.671 1.00 38.72 89 ALA A N 1
ATOM 653 C CA . ALA A 1 89 ? 1.152 -13.040 24.649 1.00 38.72 89 ALA A CA 1
ATOM 654 C C . ALA A 1 89 ? 1.537 -14.453 24.171 1.00 38.72 89 ALA A C 1
ATOM 656 O O . ALA A 1 89 ? 2.542 -14.975 24.636 1.00 38.72 89 ALA A O 1
ATOM 657 N N . ASN A 1 90 ? 0.772 -15.042 23.242 1.00 34.34 90 ASN A N 1
ATOM 658 C CA . ASN A 1 90 ? 1.031 -16.370 22.664 1.00 34.34 90 ASN A CA 1
ATOM 659 C C . ASN A 1 90 ? 1.012 -16.360 21.126 1.00 34.34 90 ASN A C 1
ATOM 661 O O . ASN A 1 90 ? 0.857 -17.412 20.501 1.00 34.34 90 ASN A O 1
ATOM 665 N N . ALA A 1 91 ? 1.154 -15.190 20.493 1.00 36.94 91 ALA A N 1
ATOM 666 C CA . ALA A 1 91 ? 1.428 -15.164 19.063 1.00 36.94 91 ALA A CA 1
ATOM 667 C C . ALA A 1 91 ? 2.737 -15.939 18.830 1.00 36.94 91 ALA A C 1
ATOM 669 O O . ALA A 1 91 ? 3.703 -15.685 19.558 1.00 36.94 91 ALA A O 1
ATOM 670 N N . PRO A 1 92 ? 2.793 -16.894 17.879 1.00 37.06 92 PRO A N 1
ATOM 671 C CA . PRO A 1 92 ? 4.065 -17.497 17.515 1.00 37.06 92 PRO A CA 1
ATOM 672 C C . PRO A 1 92 ? 5.038 -16.357 17.231 1.00 37.06 92 PRO A C 1
ATOM 674 O O . PRO A 1 92 ? 4.693 -15.422 16.502 1.00 37.06 92 PRO A O 1
ATOM 677 N N . VAL A 1 93 ? 6.213 -16.407 17.868 1.00 39.44 93 VAL A N 1
ATOM 678 C CA . VAL A 1 93 ? 7.320 -15.506 17.546 1.00 39.44 93 VAL A CA 1
ATOM 679 C C . VAL A 1 93 ? 7.435 -15.537 16.034 1.00 39.44 93 VAL A C 1
ATOM 681 O O . VAL A 1 93 ? 7.598 -16.609 15.446 1.00 39.44 93 VAL A O 1
ATOM 684 N N . ALA A 1 94 ? 7.212 -14.381 15.414 1.00 41.44 94 ALA A N 1
ATOM 685 C CA . ALA A 1 94 ? 7.260 -14.284 13.974 1.00 41.44 94 ALA A CA 1
ATOM 686 C C . ALA A 1 94 ? 8.629 -14.829 13.531 1.00 41.44 94 ALA A C 1
ATOM 688 O O . ALA A 1 94 ? 9.625 -14.517 14.193 1.00 41.44 94 ALA A O 1
ATOM 689 N N . PRO A 1 95 ? 8.669 -15.731 12.537 1.00 39.53 95 PRO A N 1
ATOM 690 C CA . PRO A 1 95 ? 9.864 -16.509 12.253 1.00 39.53 95 PRO A CA 1
ATOM 691 C C . PRO A 1 95 ? 11.056 -15.576 12.052 1.00 39.53 95 PRO A C 1
ATOM 693 O O . PRO A 1 95 ? 10.928 -14.525 11.433 1.00 39.53 95 PRO A O 1
ATOM 696 N N . GLU A 1 96 ? 12.220 -15.977 12.567 1.00 42.72 96 GLU A N 1
ATOM 697 C CA . GLU A 1 96 ? 13.476 -15.211 12.488 1.00 42.72 96 GLU A CA 1
ATOM 698 C C . GLU A 1 96 ? 13.838 -14.842 11.032 1.00 42.72 96 GLU A C 1
ATOM 700 O O . GLU A 1 96 ? 14.542 -13.867 10.771 1.00 42.72 96 GLU A O 1
ATOM 705 N N . ARG A 1 97 ? 13.282 -15.598 10.074 1.00 45.91 97 ARG A N 1
ATOM 706 C CA . ARG A 1 97 ? 13.294 -15.331 8.640 1.00 45.91 97 ARG A CA 1
ATOM 707 C C . ARG A 1 97 ? 11.950 -15.734 8.035 1.00 45.91 97 ARG A C 1
ATOM 709 O O . ARG A 1 97 ? 11.541 -16.886 8.144 1.00 45.91 97 ARG A O 1
ATOM 716 N N . TRP A 1 98 ? 11.274 -14.800 7.381 1.00 56.91 98 TRP A N 1
ATOM 717 C CA . TRP A 1 98 ? 10.057 -15.088 6.629 1.00 56.91 98 TRP A CA 1
ATOM 718 C C . TRP A 1 98 ? 10.429 -15.471 5.199 1.00 56.91 98 TRP A C 1
ATOM 720 O O . TRP A 1 98 ? 11.261 -14.810 4.574 1.00 56.91 98 TRP A O 1
ATOM 730 N N . GLU A 1 99 ? 9.839 -16.554 4.700 1.00 67.00 99 GLU A N 1
ATOM 731 C CA . GLU A 1 99 ? 10.062 -17.015 3.334 1.00 67.00 99 GLU A CA 1
ATOM 732 C C . GLU A 1 99 ? 9.332 -16.095 2.355 1.00 67.00 99 GLU A C 1
ATOM 734 O O . GLU A 1 99 ? 8.111 -15.948 2.408 1.00 67.00 99 GLU A O 1
ATOM 739 N N . VAL A 1 100 ? 10.092 -15.462 1.461 1.00 75.81 100 VAL A N 1
ATOM 740 C CA . VAL A 1 100 ? 9.524 -14.768 0.306 1.00 75.81 100 VAL A CA 1
ATOM 741 C C . VAL A 1 100 ? 9.102 -15.843 -0.700 1.00 75.81 100 VAL A C 1
ATOM 743 O O . VAL A 1 100 ? 9.942 -16.673 -1.061 1.00 75.81 100 VAL A O 1
ATOM 746 N N . PRO A 1 101 ? 7.833 -15.870 -1.146 1.00 82.69 101 PRO A N 1
ATOM 747 C CA . PRO A 1 101 ? 7.391 -16.826 -2.150 1.00 82.69 101 PRO A CA 1
ATOM 748 C C . PRO A 1 101 ? 8.223 -16.714 -3.428 1.00 82.69 101 PRO A C 1
ATOM 750 O O . PRO A 1 101 ? 8.631 -15.620 -3.821 1.00 82.69 101 PRO A O 1
ATOM 753 N N . ALA A 1 102 ? 8.438 -17.837 -4.111 1.00 86.81 102 ALA A N 1
ATOM 754 C CA . ALA A 1 102 ? 9.055 -17.811 -5.430 1.00 86.81 102 ALA A CA 1
ATOM 755 C C . ALA A 1 102 ? 8.175 -17.034 -6.424 1.00 86.81 102 ALA A C 1
ATOM 757 O O . ALA A 1 102 ? 6.944 -17.087 -6.359 1.00 86.81 102 ALA A O 1
ATOM 758 N N . LEU A 1 103 ? 8.815 -16.339 -7.364 1.00 91.00 103 LEU A N 1
ATOM 759 C CA . LEU A 1 103 ? 8.118 -15.724 -8.489 1.00 91.00 103 LEU A CA 1
ATOM 760 C C . LEU A 1 103 ? 7.481 -16.785 -9.380 1.00 91.00 103 LEU A C 1
ATOM 762 O O . LEU A 1 103 ? 8.028 -17.866 -9.596 1.00 91.00 103 LEU A O 1
ATOM 766 N N . THR A 1 104 ? 6.324 -16.435 -9.922 1.00 91.50 104 THR A N 1
ATOM 767 C CA . THR A 1 104 ? 5.530 -17.290 -10.802 1.00 91.50 104 THR A CA 1
ATOM 768 C C . THR A 1 104 ? 4.992 -16.480 -11.976 1.00 91.50 104 THR A C 1
ATOM 770 O O . THR A 1 104 ? 5.013 -15.245 -11.955 1.00 91.50 104 THR A O 1
ATOM 773 N N . ASP A 1 105 ? 4.481 -17.179 -12.987 1.00 89.50 105 ASP A N 1
ATOM 774 C CA . ASP A 1 105 ? 3.605 -16.569 -13.983 1.00 89.50 105 ASP A CA 1
ATOM 775 C C . ASP A 1 105 ? 2.285 -16.131 -13.343 1.00 89.50 105 ASP A C 1
ATOM 777 O O . ASP A 1 105 ? 1.822 -16.709 -12.357 1.00 89.50 105 ASP A O 1
ATOM 781 N N . VAL A 1 106 ? 1.634 -15.133 -13.944 1.00 91.56 106 VAL A N 1
ATOM 782 C CA . VAL A 1 106 ? 0.322 -14.663 -13.492 1.00 91.56 106 VAL A CA 1
ATOM 783 C C . VAL A 1 106 ? -0.707 -15.802 -13.564 1.00 91.56 106 VAL A C 1
ATOM 785 O O . VAL A 1 106 ? -1.009 -16.286 -14.660 1.00 91.56 106 VAL A O 1
ATOM 788 N N . PRO A 1 107 ? -1.329 -16.195 -12.436 1.00 90.00 107 PRO A N 1
ATOM 789 C CA . PRO A 1 107 ? -2.357 -17.227 -12.446 1.00 90.00 107 PRO A CA 1
ATOM 790 C C . PRO A 1 107 ? -3.571 -16.810 -13.289 1.00 90.00 107 PRO A C 1
ATOM 792 O O . PRO A 1 107 ? -4.096 -15.705 -13.137 1.00 90.00 107 PRO A O 1
ATOM 795 N N . ALA A 1 108 ? -4.077 -17.708 -14.141 1.00 87.12 108 ALA A N 1
ATOM 796 C CA . ALA A 1 108 ? -5.182 -17.406 -15.063 1.00 87.12 108 ALA A CA 1
ATOM 797 C C . ALA A 1 108 ? -6.452 -16.887 -14.355 1.00 87.12 108 ALA A C 1
ATOM 799 O O . ALA A 1 108 ? -7.165 -16.031 -14.880 1.00 87.12 108 ALA A O 1
ATOM 800 N N . ASN A 1 109 ? -6.719 -17.352 -13.130 1.00 87.69 109 ASN A N 1
ATOM 801 C CA . ASN A 1 109 ? -7.861 -16.914 -12.323 1.00 87.69 109 ASN A CA 1
ATOM 802 C C . ASN A 1 109 ? -7.753 -15.458 -11.828 1.00 87.69 109 ASN A C 1
ATOM 804 O O . ASN A 1 109 ? -8.764 -14.894 -11.407 1.00 87.69 109 ASN A O 1
ATOM 808 N N . ARG A 1 110 ? -6.567 -14.834 -11.888 1.00 88.06 110 ARG A N 1
ATOM 809 C CA . ARG A 1 110 ? -6.360 -13.434 -11.489 1.00 88.06 110 ARG A CA 1
ATOM 810 C C . ARG A 1 110 ? -6.830 -12.427 -12.538 1.00 88.06 110 ARG A C 1
ATOM 812 O O . ARG A 1 110 ? -7.072 -11.283 -12.165 1.00 88.06 110 ARG A O 1
ATOM 819 N N . GLN A 1 111 ? -7.013 -12.840 -13.799 1.00 89.12 111 GLN A N 1
ATOM 820 C CA . GLN A 1 111 ? -7.539 -11.995 -14.889 1.00 89.12 111 GLN A CA 1
ATOM 821 C C . GLN A 1 111 ? -6.812 -10.641 -15.015 1.00 89.12 111 GLN A C 1
ATOM 823 O O . GLN A 1 111 ? -7.429 -9.598 -15.234 1.00 89.12 111 GLN A O 1
ATOM 828 N N . LEU A 1 112 ? -5.492 -10.643 -14.820 1.00 93.31 112 LEU A N 1
ATOM 829 C CA . LEU A 1 112 ? -4.674 -9.443 -14.964 1.00 93.31 112 LEU A CA 1
ATOM 830 C C . LEU A 1 112 ? -4.262 -9.249 -16.425 1.00 93.31 112 LEU A C 1
ATOM 832 O O . LEU A 1 112 ? -4.278 -10.185 -17.224 1.00 93.31 112 LEU A O 1
ATOM 836 N N . SER A 1 113 ? -3.885 -8.017 -16.766 1.00 96.06 113 SER A N 1
ATOM 837 C CA . SER A 1 113 ? -3.376 -7.686 -18.097 1.00 96.06 113 SER A CA 1
ATOM 838 C C . SER A 1 113 ? -2.175 -8.571 -18.472 1.00 96.06 113 SER A C 1
ATOM 840 O O . SER A 1 113 ? -1.295 -8.758 -17.630 1.00 96.06 113 SER A O 1
ATOM 842 N N . PRO A 1 114 ? -2.063 -9.032 -19.735 1.00 95.69 114 PRO A N 1
ATOM 843 C CA . PRO A 1 114 ? -0.910 -9.803 -20.219 1.00 95.69 114 PRO A CA 1
ATOM 844 C C . PRO A 1 114 ? 0.405 -9.003 -20.247 1.00 95.69 114 PRO A C 1
ATOM 846 O O . PRO A 1 114 ? 1.459 -9.564 -20.553 1.00 95.69 114 PRO A O 1
ATOM 849 N N . PHE A 1 115 ? 0.344 -7.698 -19.953 1.00 96.94 115 PHE A N 1
ATOM 850 C CA . PHE A 1 115 ? 1.508 -6.868 -19.642 1.00 96.94 115 PHE A CA 1
ATOM 851 C C . PHE A 1 115 ? 2.290 -7.412 -18.439 1.00 96.94 115 PHE A C 1
ATOM 853 O O . PHE A 1 115 ? 3.517 -7.387 -18.442 1.00 96.94 115 PHE A O 1
ATOM 860 N N . TYR A 1 116 ? 1.588 -7.923 -17.424 1.00 97.62 116 TYR A N 1
ATOM 861 C CA . TYR A 1 116 ? 2.222 -8.491 -16.243 1.00 97.62 116 TYR A CA 1
ATOM 862 C C . TYR A 1 116 ? 2.719 -9.908 -16.543 1.00 97.62 116 TYR A C 1
ATOM 864 O O . TYR A 1 116 ? 1.944 -10.780 -16.935 1.00 97.62 116 TYR A O 1
ATOM 872 N N . ARG A 1 117 ? 4.022 -10.122 -16.359 1.00 96.62 117 ARG A N 1
ATOM 873 C CA . ARG A 1 117 ? 4.726 -11.391 -16.611 1.00 96.62 117 ARG A CA 1
ATOM 874 C C . ARG A 1 117 ? 5.436 -11.942 -15.383 1.00 96.62 117 ARG A C 1
ATOM 876 O O . ARG A 1 117 ? 5.841 -13.093 -15.393 1.00 96.62 117 ARG A O 1
ATOM 883 N N . GLN A 1 118 ? 5.533 -11.151 -14.321 1.00 97.25 118 GLN A N 1
ATOM 884 C CA . GLN A 1 118 ? 6.007 -11.591 -13.017 1.00 97.25 118 GLN A CA 1
ATOM 885 C C . GLN A 1 118 ? 4.890 -11.445 -11.987 1.00 97.25 118 GLN A C 1
ATOM 887 O O . GLN A 1 118 ? 4.204 -10.417 -11.947 1.00 97.25 118 GLN A O 1
ATOM 892 N N . TYR A 1 119 ? 4.723 -12.468 -11.151 1.00 97.62 119 TYR A N 1
ATOM 893 C CA . TYR A 1 119 ? 3.703 -12.524 -10.113 1.00 97.62 119 TYR A CA 1
ATOM 894 C C . TYR A 1 119 ? 4.252 -13.124 -8.818 1.00 97.62 119 TYR A C 1
ATOM 896 O O . TYR A 1 119 ? 4.861 -14.197 -8.817 1.00 97.62 119 TYR A O 1
ATOM 904 N N . MET A 1 120 ? 3.950 -12.469 -7.703 1.00 95.38 120 MET A N 1
ATOM 905 C CA . MET A 1 120 ? 3.925 -13.081 -6.374 1.00 95.38 120 MET A CA 1
ATOM 906 C C . MET A 1 120 ? 2.768 -12.488 -5.568 1.00 95.38 120 MET A C 1
ATOM 908 O O . MET A 1 120 ? 2.060 -11.591 -6.026 1.00 95.38 120 MET A O 1
ATOM 912 N N . GLU A 1 121 ? 2.541 -12.997 -4.365 1.00 92.38 121 GLU A N 1
ATOM 913 C CA . GLU A 1 121 ? 1.390 -12.603 -3.564 1.00 92.38 121 GLU A CA 1
ATOM 914 C C . GLU A 1 121 ? 1.747 -12.511 -2.089 1.00 92.38 121 GLU A C 1
ATOM 916 O O . GLU A 1 121 ? 2.430 -13.378 -1.551 1.00 92.38 121 GLU A O 1
ATOM 921 N N . PHE A 1 122 ? 1.217 -11.482 -1.431 1.00 93.31 122 PHE A N 1
ATOM 922 C CA . PHE A 1 122 ? 1.261 -11.328 0.014 1.00 93.31 122 PHE A CA 1
ATOM 923 C C . PHE A 1 122 ? -0.159 -11.436 0.579 1.00 93.31 122 PHE A C 1
ATOM 925 O O . PHE A 1 122 ? -0.932 -10.481 0.514 1.00 93.31 122 PHE A O 1
ATOM 932 N N . ASN A 1 123 ? -0.520 -12.600 1.134 1.00 89.44 123 ASN A N 1
ATOM 933 C CA . ASN A 1 123 ? -1.793 -12.817 1.843 1.00 89.44 123 ASN A CA 1
ATOM 934 C C . ASN A 1 123 ? -3.042 -12.311 1.080 1.00 89.44 123 ASN A C 1
ATOM 936 O O . ASN A 1 123 ? -3.913 -11.657 1.657 1.00 89.44 123 ASN A O 1
ATOM 940 N N . GLY A 1 124 ? -3.137 -12.594 -0.223 1.00 90.88 124 GLY A N 1
ATOM 941 C CA . GLY A 1 124 ? -4.246 -12.145 -1.071 1.00 90.88 124 GLY A CA 1
ATOM 942 C C . GLY A 1 124 ? -4.019 -10.827 -1.816 1.00 90.88 124 GLY A C 1
ATOM 943 O O . GLY A 1 124 ? -4.828 -10.514 -2.688 1.00 90.88 124 GLY A O 1
ATOM 944 N N . VAL A 1 125 ? -2.943 -10.085 -1.525 1.00 96.00 125 VAL A N 1
ATOM 945 C CA . VAL A 1 125 ? -2.532 -8.865 -2.243 1.00 96.00 125 VAL A CA 1
ATOM 946 C C . VAL A 1 125 ? -1.519 -9.232 -3.336 1.00 96.00 125 VAL A C 1
ATOM 948 O O . VAL A 1 125 ? -0.398 -9.633 -3.009 1.00 96.00 125 VAL A O 1
ATOM 951 N N . PRO A 1 126 ? -1.872 -9.116 -4.630 1.00 97.31 126 PRO A N 1
ATOM 952 C CA . PRO A 1 126 ? -0.943 -9.393 -5.721 1.00 97.31 126 PRO A CA 1
ATOM 953 C C . PRO A 1 126 ? 0.193 -8.372 -5.791 1.00 97.31 126 PRO A C 1
ATOM 955 O O . PRO A 1 126 ? -0.041 -7.170 -5.659 1.00 97.31 126 PRO A O 1
ATOM 958 N N . ILE A 1 127 ? 1.396 -8.851 -6.093 1.00 98.31 127 ILE A N 1
ATOM 959 C CA . ILE A 1 127 ? 2.551 -8.051 -6.502 1.00 98.31 127 ILE A CA 1
ATOM 960 C C . ILE A 1 127 ? 2.871 -8.461 -7.935 1.00 98.31 127 ILE A C 1
ATOM 962 O O . ILE A 1 127 ? 3.104 -9.640 -8.213 1.00 98.31 127 ILE A O 1
ATOM 966 N N . VAL A 1 128 ? 2.821 -7.502 -8.851 1.00 98.50 128 VAL A N 1
ATOM 967 C CA . VAL A 1 128 ? 2.840 -7.747 -10.294 1.00 98.50 128 VAL A CA 1
ATOM 968 C C . VAL A 1 128 ? 3.856 -6.850 -10.979 1.00 98.50 128 VAL A C 1
ATOM 970 O O . VAL A 1 128 ? 4.045 -5.699 -10.587 1.00 98.50 128 VAL A O 1
ATOM 973 N N . ALA A 1 129 ? 4.497 -7.365 -12.021 1.00 98.38 129 ALA A N 1
ATOM 974 C CA . ALA A 1 129 ? 5.435 -6.594 -12.824 1.00 98.38 129 ALA A CA 1
ATOM 975 C C . ALA A 1 129 ? 5.525 -7.113 -14.259 1.00 98.38 129 ALA A C 1
ATOM 977 O O . ALA A 1 129 ? 5.105 -8.233 -14.563 1.00 98.38 129 ALA A O 1
ATOM 978 N N . ALA A 1 130 ? 6.063 -6.278 -15.144 1.00 98.00 130 ALA A N 1
ATOM 979 C CA . ALA A 1 130 ? 6.459 -6.699 -16.482 1.00 98.00 130 ALA A CA 1
ATOM 980 C C . ALA A 1 130 ? 7.702 -7.606 -16.428 1.00 98.00 130 ALA A C 1
ATOM 982 O O . ALA A 1 130 ? 8.360 -7.720 -15.394 1.00 98.00 130 ALA A O 1
ATOM 983 N N . GLU A 1 131 ? 8.024 -8.261 -17.540 1.00 96.44 131 GLU A N 1
ATOM 984 C CA . GLU A 1 131 ? 9.118 -9.236 -17.610 1.00 96.44 131 GLU A CA 1
ATOM 985 C C . GLU A 1 131 ? 10.486 -8.604 -17.321 1.00 96.44 131 GLU A C 1
ATOM 987 O O . GLU A 1 131 ? 11.322 -9.230 -16.680 1.00 96.44 131 GLU A O 1
ATOM 992 N N . GLU A 1 132 ? 10.699 -7.349 -17.726 1.00 95.88 132 GLU A N 1
ATOM 993 C CA . GLU A 1 132 ? 11.985 -6.656 -17.600 1.00 95.88 132 GLU A CA 1
ATOM 994 C C . GLU A 1 132 ? 12.328 -6.158 -16.187 1.00 95.88 132 GLU A C 1
ATOM 996 O O . GLU A 1 132 ? 13.455 -5.712 -15.964 1.00 95.88 132 GLU A O 1
ATOM 1001 N N . VAL A 1 133 ? 11.376 -6.192 -15.250 1.00 97.81 133 VAL A N 1
ATOM 1002 C CA . VAL A 1 133 ? 11.593 -5.737 -13.870 1.00 97.81 133 VAL A CA 1
ATOM 1003 C C . VAL A 1 133 ? 12.540 -6.687 -13.151 1.00 97.81 133 VAL A C 1
ATOM 1005 O O . VAL A 1 133 ? 12.468 -7.901 -13.313 1.00 97.81 133 VAL A O 1
ATOM 1008 N N . ASN A 1 134 ? 13.433 -6.160 -12.323 1.00 95.69 134 ASN A N 1
ATOM 1009 C CA . ASN A 1 134 ? 14.332 -6.984 -11.536 1.00 95.69 134 ASN A CA 1
ATOM 1010 C C . ASN A 1 134 ? 13.534 -7.848 -10.534 1.00 95.69 134 ASN A C 1
ATOM 1012 O O . ASN A 1 134 ? 12.884 -7.287 -9.648 1.00 95.69 134 ASN A O 1
ATOM 1016 N N . PRO A 1 135 ? 13.641 -9.191 -10.580 1.00 95.12 135 PRO A N 1
ATOM 1017 C CA . PRO A 1 135 ? 13.010 -10.091 -9.612 1.00 95.12 135 PRO A CA 1
ATOM 1018 C C . PRO A 1 135 ? 13.217 -9.702 -8.143 1.00 95.12 135 PRO A C 1
ATOM 1020 O O . PRO A 1 135 ? 12.303 -9.809 -7.328 1.00 95.12 135 PRO A O 1
ATOM 1023 N N . LYS A 1 136 ? 14.394 -9.160 -7.799 1.00 94.62 136 LYS A N 1
ATOM 1024 C CA . LYS A 1 136 ? 14.693 -8.708 -6.432 1.00 94.62 136 LYS A CA 1
ATOM 1025 C C . LYS A 1 136 ? 13.822 -7.538 -5.980 1.00 94.62 136 LYS A C 1
ATOM 1027 O O . LYS A 1 136 ? 13.610 -7.371 -4.783 1.00 94.62 136 LYS A O 1
ATOM 1032 N N . ALA A 1 137 ? 13.322 -6.718 -6.903 1.00 96.50 137 ALA A N 1
ATOM 1033 C CA . ALA A 1 137 ? 12.403 -5.638 -6.564 1.00 96.50 137 ALA A CA 1
ATOM 1034 C C . ALA A 1 137 ? 11.033 -6.191 -6.144 1.00 96.50 137 ALA A C 1
ATOM 1036 O O . ALA A 1 137 ? 10.417 -5.657 -5.227 1.00 96.50 137 ALA A O 1
ATOM 1037 N N . MET A 1 138 ? 10.593 -7.305 -6.738 1.00 97.31 138 MET A N 1
ATOM 1038 C CA . MET A 1 138 ? 9.379 -8.012 -6.313 1.00 97.31 138 MET A CA 1
ATOM 1039 C C . MET A 1 138 ? 9.539 -8.556 -4.890 1.00 97.31 138 MET A C 1
ATOM 1041 O O . MET A 1 138 ? 8.679 -8.332 -4.038 1.00 97.31 138 MET A O 1
ATOM 1045 N N . GLU A 1 139 ? 10.683 -9.187 -4.606 1.00 95.31 139 GLU A N 1
ATOM 1046 C CA . GLU A 1 139 ? 11.024 -9.662 -3.260 1.00 95.31 139 GLU A CA 1
ATOM 1047 C C . GLU A 1 139 ? 11.075 -8.508 -2.243 1.00 95.31 139 GLU A C 1
ATOM 1049 O O . GLU A 1 139 ? 10.548 -8.628 -1.135 1.00 95.31 139 GLU A O 1
ATOM 1054 N N . ALA A 1 140 ? 11.653 -7.364 -2.625 1.00 94.94 140 ALA A N 1
ATOM 1055 C CA . ALA A 1 140 ? 11.703 -6.168 -1.789 1.00 94.94 140 ALA A CA 1
ATOM 1056 C C . ALA A 1 140 ? 10.305 -5.576 -1.528 1.00 94.94 140 ALA A C 1
ATOM 1058 O O . ALA A 1 140 ? 10.003 -5.200 -0.396 1.00 94.94 140 ALA A O 1
ATOM 1059 N N . ALA A 1 141 ? 9.422 -5.540 -2.531 1.00 97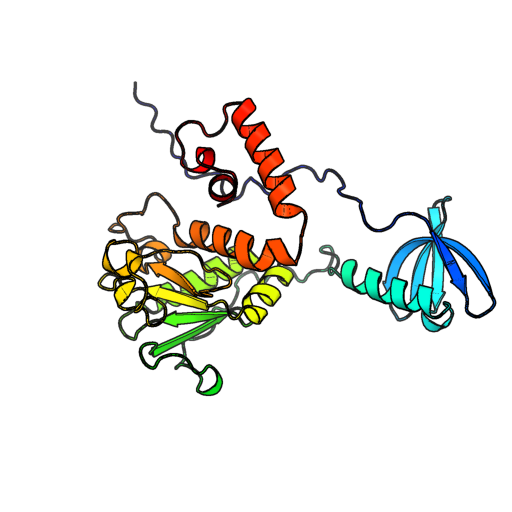.56 141 ALA A N 1
ATOM 1060 C CA . ALA A 1 141 ? 8.032 -5.123 -2.348 1.00 97.56 141 ALA A CA 1
ATOM 1061 C C . ALA A 1 141 ? 7.301 -6.040 -1.356 1.00 97.56 141 ALA A C 1
ATOM 1063 O O . ALA A 1 141 ? 6.632 -5.553 -0.443 1.00 97.56 141 ALA A O 1
ATOM 1064 N N . HIS A 1 142 ? 7.481 -7.360 -1.476 1.00 96.00 142 HIS A N 1
ATOM 1065 C CA . HIS A 1 142 ? 6.924 -8.324 -0.527 1.00 96.00 142 HIS A CA 1
ATOM 1066 C C . HIS A 1 142 ? 7.460 -8.097 0.890 1.00 96.00 142 HIS A C 1
ATOM 1068 O O . HIS A 1 142 ? 6.688 -8.064 1.849 1.00 96.00 142 HIS A O 1
ATOM 1074 N N . PHE A 1 143 ? 8.772 -7.890 1.031 1.00 93.81 143 PHE A N 1
ATOM 1075 C CA . PHE A 1 143 ? 9.402 -7.577 2.311 1.00 93.81 143 PHE A CA 1
ATOM 1076 C C . PHE A 1 143 ? 8.801 -6.322 2.962 1.00 93.81 143 PHE A C 1
ATOM 1078 O O . PHE A 1 143 ? 8.480 -6.341 4.154 1.00 93.81 143 PHE A O 1
ATOM 1085 N N . TRP A 1 144 ? 8.604 -5.246 2.199 1.00 94.69 144 TRP A N 1
ATOM 1086 C CA . TRP A 1 144 ? 8.015 -4.011 2.717 1.00 94.69 144 TRP A CA 1
ATOM 1087 C C . TRP A 1 144 ? 6.546 -4.179 3.101 1.00 94.69 144 TRP A C 1
ATOM 1089 O O . TRP A 1 144 ? 6.170 -3.767 4.200 1.00 94.69 144 TRP A O 1
ATOM 1099 N N . LEU A 1 145 ? 5.735 -4.847 2.269 1.00 95.25 145 LEU A N 1
ATOM 1100 C CA . LEU A 1 145 ? 4.349 -5.184 2.613 1.00 95.25 145 LEU A CA 1
ATOM 1101 C C . LEU A 1 145 ? 4.289 -5.961 3.924 1.00 95.25 145 LEU A C 1
ATOM 1103 O O . LEU A 1 145 ? 3.563 -5.588 4.843 1.00 95.25 145 LEU A O 1
ATOM 1107 N N . GLN A 1 146 ? 5.098 -7.011 4.037 1.00 92.31 146 GLN A N 1
ATOM 1108 C CA . GLN A 1 146 ? 5.161 -7.825 5.238 1.00 92.31 146 GLN A CA 1
ATOM 1109 C C . GLN A 1 146 ? 5.580 -7.004 6.458 1.00 92.31 146 GLN A C 1
ATOM 1111 O O . GLN A 1 146 ? 4.957 -7.118 7.512 1.00 92.31 146 GLN A O 1
ATOM 1116 N N . THR A 1 147 ? 6.603 -6.162 6.320 1.00 90.69 147 THR A N 1
ATOM 1117 C CA . THR A 1 147 ? 7.116 -5.324 7.409 1.00 90.69 147 THR A CA 1
ATOM 1118 C C . THR A 1 147 ? 6.055 -4.342 7.894 1.00 90.69 147 THR A C 1
ATOM 1120 O O . THR A 1 147 ? 5.779 -4.274 9.093 1.00 90.69 147 THR A O 1
ATOM 1123 N N . MET A 1 148 ? 5.413 -3.621 6.973 1.00 94.25 148 MET A N 1
ATOM 1124 C CA . MET A 1 148 ? 4.368 -2.653 7.308 1.00 94.25 148 MET A CA 1
ATOM 1125 C C . MET A 1 148 ? 3.131 -3.336 7.906 1.00 94.25 148 MET A C 1
ATOM 1127 O O . MET A 1 148 ? 2.485 -2.776 8.790 1.00 94.25 148 MET A O 1
ATOM 1131 N N . MET A 1 149 ? 2.818 -4.560 7.470 1.00 92.56 149 MET A N 1
ATOM 1132 C CA . MET A 1 149 ? 1.589 -5.280 7.824 1.00 92.56 149 MET A CA 1
ATOM 1133 C C . MET A 1 149 ? 1.727 -6.309 8.944 1.00 92.56 149 MET A C 1
ATOM 1135 O O . MET A 1 149 ? 0.715 -6.870 9.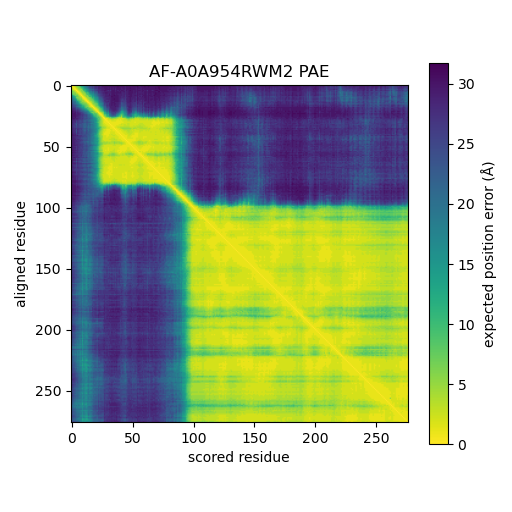368 1.00 92.56 149 MET A O 1
ATOM 1139 N N . ALA A 1 150 ? 2.929 -6.526 9.481 1.00 88.06 150 ALA A N 1
ATOM 1140 C CA . ALA A 1 150 ? 3.211 -7.582 10.458 1.00 88.06 150 ALA A CA 1
ATOM 1141 C C . ALA A 1 150 ? 2.269 -7.575 11.678 1.00 88.06 150 ALA A C 1
ATOM 1143 O O . ALA A 1 150 ? 1.973 -8.625 12.244 1.00 88.06 150 ALA A O 1
ATOM 1144 N N . LYS A 1 151 ? 1.783 -6.394 12.082 1.00 89.25 151 LYS A N 1
ATOM 1145 C CA . LYS A 1 151 ? 0.900 -6.210 13.247 1.00 89.25 151 LYS A CA 1
ATOM 1146 C C . LYS A 1 151 ? -0.569 -5.966 12.891 1.00 89.25 151 LYS A C 1
ATOM 1148 O O . LYS A 1 151 ? -1.377 -5.801 13.799 1.00 89.25 151 LYS A O 1
ATOM 1153 N N . ARG A 1 152 ? -0.915 -5.908 11.601 1.00 90.94 152 ARG A N 1
ATOM 1154 C CA . ARG A 1 152 ? -2.247 -5.517 11.108 1.00 90.94 152 ARG A CA 1
ATOM 1155 C C . ARG A 1 152 ? -2.776 -6.444 10.003 1.00 90.94 152 ARG A C 1
ATOM 1157 O O . ARG A 1 152 ? -3.096 -5.987 8.905 1.00 90.94 152 ARG A O 1
ATOM 1164 N N . PRO A 1 153 ? -2.905 -7.761 10.267 1.00 87.44 153 PRO A N 1
ATOM 1165 C CA . PRO A 1 153 ? -3.448 -8.707 9.286 1.00 87.44 153 PRO A CA 1
ATOM 1166 C C . PRO A 1 153 ? -4.914 -8.421 8.914 1.00 87.44 153 PRO A C 1
ATOM 1168 O O . PRO A 1 153 ? -5.398 -8.884 7.887 1.00 87.44 153 PRO A O 1
ATOM 1171 N N . ASP A 1 154 ? -5.638 -7.674 9.746 1.00 87.81 154 ASP A N 1
ATOM 1172 C CA . ASP A 1 154 ? -6.966 -7.135 9.461 1.00 87.81 154 ASP A CA 1
ATOM 1173 C C . ASP A 1 154 ? -6.970 -6.143 8.295 1.00 87.81 154 ASP A C 1
ATOM 1175 O O . ASP A 1 154 ? -7.818 -6.269 7.414 1.00 87.81 154 ASP A O 1
ATOM 1179 N N . LEU A 1 155 ? -5.985 -5.243 8.222 1.00 93.75 155 LEU A N 1
ATOM 1180 C CA . LEU A 1 155 ? -5.857 -4.310 7.100 1.00 93.75 155 LEU A CA 1
ATOM 1181 C C . LEU A 1 155 ? -5.525 -5.042 5.797 1.00 93.75 155 LEU A C 1
ATOM 1183 O O . LEU A 1 155 ? -6.086 -4.720 4.755 1.00 93.75 155 LEU A O 1
ATOM 1187 N N . VAL A 1 156 ? -4.681 -6.077 5.856 1.00 91.69 156 VAL A N 1
ATOM 1188 C CA . VAL A 1 156 ? -4.334 -6.895 4.679 1.00 91.69 156 VAL A CA 1
ATOM 1189 C C . VAL A 1 156 ? -5.568 -7.557 4.070 1.00 91.69 156 VAL A C 1
ATOM 1191 O O . VAL A 1 156 ? -5.722 -7.571 2.850 1.00 91.69 156 VAL A O 1
ATOM 1194 N N . ARG A 1 157 ? -6.484 -8.062 4.909 1.00 89.69 157 ARG A N 1
ATOM 1195 C CA . ARG A 1 157 ? -7.754 -8.623 4.427 1.00 89.69 157 ARG A CA 1
ATOM 1196 C C . ARG A 1 157 ? -8.591 -7.576 3.702 1.00 89.69 157 ARG A C 1
ATOM 1198 O O . ARG A 1 157 ? -9.121 -7.881 2.638 1.00 89.69 157 ARG A O 1
ATOM 1205 N N . GLU A 1 158 ? -8.683 -6.360 4.236 1.00 93.19 158 GLU A N 1
ATOM 1206 C CA . GLU A 1 158 ? -9.417 -5.279 3.568 1.00 93.19 158 GLU A CA 1
ATOM 1207 C C . GLU A 1 158 ? -8.779 -4.884 2.235 1.00 93.19 158 GLU A C 1
ATOM 1209 O O . GLU A 1 158 ? -9.496 -4.707 1.251 1.00 93.19 158 GLU A O 1
ATOM 1214 N N . LEU A 1 159 ? -7.445 -4.828 2.154 1.00 95.06 159 LEU A N 1
ATOM 1215 C CA . LEU A 1 159 ? -6.737 -4.593 0.892 1.00 95.06 159 LEU A CA 1
ATOM 1216 C C . LEU A 1 159 ? -7.042 -5.688 -0.143 1.00 95.06 159 LEU A C 1
ATOM 1218 O O . LEU A 1 159 ? -7.345 -5.377 -1.296 1.00 95.06 159 LEU A O 1
ATOM 1222 N N . ALA A 1 160 ? -7.024 -6.960 0.267 1.00 93.38 160 ALA A N 1
ATOM 1223 C CA . ALA A 1 160 ? -7.348 -8.086 -0.606 1.00 93.38 160 ALA A CA 1
ATOM 1224 C C . ALA A 1 160 ? -8.815 -8.048 -1.081 1.00 93.38 160 ALA A C 1
ATOM 1226 O O . ALA A 1 160 ? -9.088 -8.237 -2.268 1.00 93.38 160 ALA A O 1
ATOM 1227 N N . VAL A 1 161 ? -9.764 -7.738 -0.187 1.00 91.94 161 VAL A N 1
ATOM 1228 C CA . VAL A 1 161 ? -11.190 -7.556 -0.525 1.00 91.94 161 VAL A CA 1
ATOM 1229 C C . VAL A 1 161 ? -11.384 -6.387 -1.493 1.00 91.94 161 VAL A C 1
ATOM 1231 O O . VAL A 1 161 ? -12.146 -6.500 -2.455 1.00 91.94 161 VAL A O 1
ATOM 1234 N N . ALA A 1 162 ? -10.660 -5.288 -1.283 1.00 93.06 162 ALA A N 1
ATOM 1235 C CA . ALA A 1 162 ? -10.642 -4.128 -2.170 1.00 93.06 162 ALA A CA 1
ATOM 1236 C C . ALA A 1 162 ? -9.872 -4.371 -3.482 1.00 93.06 162 ALA A C 1
ATOM 1238 O O . ALA A 1 162 ? -9.839 -3.491 -4.340 1.00 93.06 162 ALA A O 1
ATOM 1239 N N . LYS A 1 163 ? -9.294 -5.568 -3.670 1.00 94.56 163 LYS A N 1
ATOM 1240 C CA . LYS A 1 163 ? -8.504 -5.967 -4.846 1.00 94.56 163 LYS A CA 1
ATOM 1241 C C . LYS A 1 163 ? -7.301 -5.053 -5.102 1.00 94.56 163 LYS A C 1
ATOM 1243 O O . LYS A 1 163 ? -6.914 -4.866 -6.261 1.00 94.56 163 LYS A O 1
ATOM 1248 N N . VAL A 1 164 ? -6.723 -4.507 -4.028 1.00 97.19 164 VAL A N 1
ATOM 1249 C CA . VAL A 1 164 ? -5.473 -3.747 -4.090 1.00 97.19 164 VAL A CA 1
ATOM 1250 C C . VAL A 1 164 ? -4.363 -4.652 -4.604 1.00 97.19 164 VAL A C 1
ATOM 1252 O O . VAL A 1 164 ? -4.255 -5.809 -4.198 1.00 97.19 164 VAL A O 1
ATOM 1255 N N . ARG A 1 165 ? -3.542 -4.115 -5.502 1.00 96.56 165 ARG A N 1
ATOM 1256 C CA . ARG A 1 165 ? -2.327 -4.755 -6.013 1.00 96.56 165 ARG A CA 1
ATOM 1257 C C . ARG A 1 165 ? -1.148 -3.793 -5.947 1.00 96.56 165 ARG A C 1
ATOM 1259 O O . ARG A 1 165 ? -1.339 -2.584 -6.056 1.00 96.56 165 ARG A O 1
ATOM 1266 N N . VAL A 1 166 ? 0.055 -4.339 -5.837 1.00 98.50 166 VAL A N 1
ATOM 1267 C CA . VAL A 1 166 ? 1.307 -3.600 -6.014 1.00 98.50 166 VAL A CA 1
ATOM 1268 C C . VAL A 1 166 ? 1.808 -3.832 -7.434 1.00 98.50 166 VAL A C 1
ATOM 1270 O O . VAL A 1 166 ? 2.055 -4.974 -7.808 1.00 98.50 166 VAL A O 1
ATOM 1273 N N . ALA A 1 167 ? 1.964 -2.772 -8.222 1.00 98.44 167 ALA A N 1
ATOM 1274 C CA . ALA A 1 167 ? 2.599 -2.826 -9.535 1.00 98.44 167 ALA A CA 1
ATOM 1275 C C . ALA A 1 167 ? 4.031 -2.287 -9.438 1.00 98.44 167 ALA A C 1
ATOM 1277 O O . ALA A 1 167 ? 4.230 -1.108 -9.143 1.00 98.44 167 ALA A O 1
ATOM 1278 N N . VAL A 1 168 ? 5.031 -3.134 -9.681 1.00 98.56 168 VAL A N 1
ATOM 1279 C CA . VAL A 1 168 ? 6.440 -2.715 -9.684 1.00 98.56 168 VAL A CA 1
ATOM 1280 C C . VAL A 1 168 ? 6.827 -2.230 -11.081 1.00 98.56 168 VAL A C 1
ATOM 1282 O O . VAL A 1 168 ? 6.567 -2.909 -12.075 1.00 98.56 168 VAL A O 1
ATOM 1285 N N . LEU A 1 169 ? 7.426 -1.039 -11.154 1.00 97.94 169 LEU A N 1
ATOM 1286 C CA . LEU A 1 169 ? 7.836 -0.385 -12.397 1.00 97.94 169 LEU A CA 1
ATOM 1287 C C . LEU A 1 169 ? 9.345 -0.497 -12.582 1.00 97.94 169 LEU A C 1
ATOM 1289 O O . LEU A 1 169 ? 10.104 -0.015 -11.740 1.00 97.94 169 LEU A O 1
ATOM 1293 N N . GLY A 1 170 ? 9.773 -1.001 -13.735 1.00 96.00 170 GLY A N 1
ATOM 1294 C CA . GLY A 1 170 ? 11.179 -1.016 -14.133 1.00 96.00 170 GLY A CA 1
ATOM 1295 C C . GLY A 1 170 ? 11.742 0.394 -14.342 1.00 96.00 170 GLY A C 1
ATOM 1296 O O . GLY A 1 170 ? 10.981 1.307 -14.665 1.00 96.00 170 GLY A O 1
ATOM 1297 N N . VAL A 1 171 ? 13.062 0.589 -14.223 1.00 92.75 171 VAL A N 1
ATOM 1298 C CA . VAL A 1 171 ? 13.730 1.916 -14.269 1.00 92.75 171 VAL A CA 1
ATOM 1299 C C . VAL A 1 171 ? 13.360 2.744 -15.512 1.00 92.75 171 VAL A C 1
ATOM 1301 O O . VAL A 1 171 ? 13.333 3.973 -15.475 1.00 92.75 171 VAL A O 1
ATOM 1304 N N . LYS A 1 172 ? 13.068 2.082 -16.637 1.00 92.12 172 LYS A N 1
ATOM 1305 C CA . LYS A 1 172 ? 12.705 2.726 -17.914 1.00 92.12 172 LYS A CA 1
ATOM 1306 C C . LYS A 1 172 ? 11.197 2.854 -18.144 1.00 92.12 172 LYS A C 1
ATOM 1308 O O . LYS A 1 172 ? 10.792 3.355 -19.190 1.00 92.12 172 LYS A O 1
ATOM 1313 N N . GLN A 1 173 ? 10.375 2.371 -17.218 1.00 94.81 173 GLN A N 1
ATOM 1314 C CA . GLN A 1 173 ? 8.924 2.376 -17.342 1.00 94.81 173 GLN A CA 1
ATOM 1315 C C . GLN A 1 173 ? 8.316 3.618 -16.690 1.00 94.81 173 GLN A C 1
ATOM 1317 O O . GLN A 1 173 ? 8.751 4.073 -15.635 1.00 94.81 173 GLN A O 1
ATOM 1322 N N . SER A 1 174 ? 7.261 4.145 -17.299 1.00 92.81 174 SER A N 1
ATOM 1323 C CA . SER A 1 174 ? 6.436 5.226 -16.754 1.00 92.81 174 SER A CA 1
ATOM 1324 C C . SER A 1 174 ? 5.069 4.706 -16.312 1.00 92.81 174 SER A C 1
ATOM 1326 O O . SER A 1 174 ? 4.631 3.639 -16.746 1.00 92.81 174 SER A O 1
ATOM 1328 N N . LEU A 1 175 ? 4.340 5.494 -15.515 1.00 92.94 175 LEU A N 1
ATOM 1329 C CA . LEU A 1 175 ? 2.960 5.164 -15.137 1.00 92.94 175 LEU A CA 1
ATOM 1330 C C . LEU A 1 175 ? 2.058 4.928 -16.348 1.00 92.94 175 LEU A C 1
ATOM 1332 O O . LEU A 1 175 ? 1.209 4.052 -16.303 1.00 92.94 175 LEU A O 1
ATOM 1336 N N . SER A 1 176 ? 2.254 5.656 -17.450 1.00 92.62 176 SER A N 1
ATOM 1337 C CA . SER A 1 176 ? 1.428 5.495 -18.655 1.00 92.62 176 SER A CA 1
ATOM 1338 C C . SER A 1 176 ? 1.500 4.095 -19.288 1.00 92.62 176 SER A C 1
ATOM 1340 O O . SER A 1 176 ? 0.603 3.723 -20.045 1.00 92.62 176 SER A O 1
ATOM 1342 N N . GLN A 1 177 ? 2.542 3.315 -18.973 1.00 94.50 177 GLN A N 1
ATOM 1343 C CA . GLN A 1 177 ? 2.699 1.930 -19.423 1.00 94.50 177 GLN A CA 1
ATOM 1344 C C . GLN A 1 177 ? 1.995 0.927 -18.505 1.00 94.50 177 GLN A C 1
ATOM 1346 O O . GLN A 1 177 ? 1.718 -0.189 -18.939 1.00 94.50 177 GLN A O 1
ATOM 1351 N N . ILE A 1 178 ? 1.675 1.315 -17.267 1.00 96.44 178 ILE A N 1
ATOM 1352 C CA . ILE A 1 178 ? 0.901 0.479 -16.354 1.00 96.44 178 ILE A CA 1
ATOM 1353 C C . ILE A 1 178 ? -0.539 0.389 -16.880 1.00 96.44 178 ILE A C 1
ATOM 1355 O O . ILE A 1 178 ? -1.167 1.436 -17.061 1.00 96.44 178 ILE A O 1
ATOM 1359 N N . PRO A 1 179 ? -1.080 -0.826 -17.121 1.00 96.06 179 PRO A N 1
ATOM 1360 C CA . PRO A 1 179 ? -2.399 -1.025 -17.727 1.00 96.06 179 PRO A CA 1
ATOM 1361 C C . PRO A 1 179 ? -3.506 -0.214 -17.058 1.00 96.06 179 PRO A C 1
ATOM 1363 O O . PRO A 1 179 ? -4.358 0.359 -17.731 1.00 96.06 179 PRO A O 1
ATOM 1366 N N . GLU A 1 180 ? -3.464 -0.119 -15.733 1.00 94.81 180 GLU A N 1
ATOM 1367 C CA . GLU A 1 180 ? -4.419 0.641 -14.954 1.00 94.81 180 GLU A CA 1
ATOM 1368 C C . GLU A 1 180 ? -4.348 2.135 -15.304 1.00 94.81 180 GLU A C 1
ATOM 1370 O O . GLU A 1 180 ? -5.386 2.749 -15.475 1.00 94.81 180 GLU A O 1
ATOM 1375 N N . TYR A 1 181 ? -3.179 2.739 -15.504 1.00 93.88 181 TYR A N 1
ATOM 1376 C CA . TYR A 1 181 ? -3.041 4.191 -15.698 1.00 93.88 181 TYR A CA 1
ATOM 1377 C C . TYR A 1 181 ? -3.108 4.663 -17.161 1.00 93.88 181 TYR A C 1
ATOM 1379 O O . TYR A 1 181 ? -2.894 5.848 -17.429 1.00 93.88 181 TYR A O 1
ATOM 1387 N N . GLN A 1 182 ? -3.429 3.792 -18.120 1.00 91.56 182 GLN A N 1
ATOM 1388 C CA . GLN A 1 182 ? -3.478 4.157 -19.545 1.00 91.56 182 GLN A CA 1
ATOM 1389 C C . GLN A 1 182 ? -4.514 5.245 -19.871 1.00 91.56 182 GLN A C 1
ATOM 1391 O O . GLN A 1 182 ? -4.346 6.009 -20.828 1.00 91.56 182 GLN A O 1
ATOM 1396 N N . ASP A 1 183 ? -5.579 5.348 -19.080 1.00 89.00 183 ASP A N 1
ATOM 1397 C CA . ASP A 1 183 ? -6.625 6.365 -19.194 1.00 89.00 183 ASP A CA 1
ATOM 1398 C C . ASP A 1 183 ? -6.317 7.639 -18.387 1.00 89.00 183 ASP A C 1
ATOM 1400 O O . ASP A 1 183 ? -6.989 8.653 -18.562 1.00 89.00 183 ASP A O 1
ATOM 1404 N N . ASN A 1 184 ? -5.284 7.627 -17.541 1.00 86.75 184 ASN A N 1
ATOM 1405 C CA . ASN A 1 184 ? -5.006 8.694 -16.589 1.00 86.75 184 ASN A CA 1
ATOM 1406 C C . ASN A 1 184 ? -4.193 9.843 -17.235 1.00 86.75 184 ASN A C 1
ATOM 1408 O O . ASN A 1 184 ? -3.025 9.654 -17.589 1.00 86.75 184 ASN A O 1
ATOM 1412 N N . PRO A 1 185 ? -4.742 11.071 -17.348 1.00 86.56 185 PRO A N 1
ATOM 1413 C CA . PRO A 1 185 ? -4.023 12.193 -17.957 1.00 86.56 185 PRO A CA 1
ATOM 1414 C C . PRO A 1 185 ? -2.789 12.636 -17.160 1.00 86.56 185 PRO A C 1
ATOM 1416 O O . PRO A 1 185 ? -1.783 13.020 -17.750 1.00 86.56 185 PRO A O 1
ATOM 1419 N N . ARG A 1 186 ? -2.824 12.541 -15.823 1.00 81.31 186 ARG A N 1
ATOM 1420 C CA . ARG A 1 186 ? -1.684 12.876 -14.953 1.00 81.31 186 ARG A CA 1
ATOM 1421 C C . ARG A 1 186 ? -0.535 11.887 -15.138 1.00 81.31 186 ARG A C 1
ATOM 1423 O O . ARG A 1 186 ? 0.617 12.307 -15.168 1.00 81.31 186 ARG A O 1
ATOM 1430 N N . ALA A 1 187 ? -0.833 10.603 -15.327 1.00 85.38 187 ALA A N 1
ATOM 1431 C CA . ALA A 1 187 ? 0.178 9.593 -15.641 1.00 85.38 187 ALA A CA 1
ATOM 1432 C C . ALA A 1 187 ? 0.886 9.863 -16.980 1.00 85.38 187 ALA A C 1
ATOM 1434 O O . ALA A 1 187 ? 2.044 9.497 -17.141 1.00 85.38 187 ALA A O 1
ATOM 1435 N N . LYS A 1 188 ? 0.207 10.524 -17.929 1.00 85.81 188 LYS A N 1
ATOM 1436 C CA . LYS A 1 188 ? 0.781 10.938 -19.223 1.00 85.81 188 LYS A CA 1
ATOM 1437 C C . LYS A 1 188 ? 1.525 12.272 -19.159 1.00 85.81 188 LYS A C 1
ATOM 1439 O O . LYS A 1 188 ? 2.410 12.512 -19.969 1.00 85.81 188 LYS A O 1
ATOM 1444 N N . ALA A 1 189 ? 1.145 13.147 -18.230 1.00 83.75 189 ALA A N 1
ATOM 1445 C CA . ALA A 1 189 ? 1.676 14.504 -18.115 1.00 83.75 189 ALA A CA 1
ATOM 1446 C C . ALA A 1 189 ? 2.813 14.646 -17.087 1.00 83.75 189 ALA A C 1
ATOM 1448 O O . ALA A 1 189 ? 3.378 15.729 -16.952 1.00 83.75 189 ALA A O 1
ATOM 1449 N N . THR A 1 190 ? 3.127 13.594 -16.328 1.00 83.00 190 THR A N 1
ATOM 1450 C CA . THR A 1 190 ? 4.122 13.637 -15.249 1.00 83.00 190 THR A CA 1
ATOM 1451 C C . THR A 1 190 ? 5.125 12.498 -15.374 1.00 83.00 190 THR A C 1
ATOM 1453 O O . THR A 1 190 ? 4.837 11.469 -15.975 1.00 83.00 190 THR A O 1
ATOM 1456 N N . ASN A 1 191 ? 6.287 12.669 -14.740 1.00 83.44 191 ASN A N 1
ATOM 1457 C CA . ASN A 1 191 ? 7.299 11.619 -14.596 1.00 83.44 191 ASN A CA 1
ATOM 1458 C C . ASN A 1 191 ? 7.180 10.887 -13.248 1.00 83.44 191 ASN A C 1
ATOM 1460 O O . ASN A 1 191 ? 8.148 10.289 -12.782 1.00 83.44 191 ASN A O 1
ATOM 1464 N N . LEU A 1 192 ? 6.018 10.973 -12.588 1.00 86.31 192 LEU A N 1
ATOM 1465 C CA . LEU A 1 192 ? 5.770 10.216 -11.364 1.00 86.31 192 LEU A CA 1
ATOM 1466 C C . LEU A 1 192 ? 5.792 8.721 -11.689 1.00 86.31 192 LEU A C 1
ATOM 1468 O O . LEU A 1 192 ? 5.383 8.310 -12.775 1.00 86.31 192 LEU A O 1
ATOM 1472 N N . ARG A 1 193 ? 6.284 7.916 -10.748 1.00 91.38 193 ARG A N 1
ATOM 1473 C CA . ARG A 1 193 ? 6.359 6.448 -10.861 1.00 91.38 193 ARG A CA 1
ATOM 1474 C C . ARG A 1 193 ? 5.891 5.713 -9.604 1.00 91.38 193 ARG A C 1
ATOM 1476 O O . ARG A 1 193 ? 5.735 4.497 -9.643 1.00 91.38 193 ARG A O 1
ATOM 1483 N N . CYS A 1 194 ? 5.654 6.449 -8.520 1.00 92.44 194 CYS A N 1
ATOM 1484 C CA . CYS A 1 194 ? 5.073 5.958 -7.278 1.00 92.44 194 CYS A CA 1
ATOM 1485 C C . CYS A 1 194 ? 3.762 6.712 -7.038 1.00 92.44 194 CYS A C 1
ATOM 1487 O O . CYS A 1 194 ? 3.732 7.930 -7.213 1.00 92.44 194 CYS A O 1
ATOM 1489 N N . LEU A 1 195 ? 2.694 5.986 -6.719 1.00 93.12 195 LEU A N 1
ATOM 1490 C CA . LEU A 1 195 ? 1.348 6.498 -6.471 1.00 93.12 195 LEU A CA 1
ATOM 1491 C C . LEU A 1 195 ? 0.611 5.482 -5.607 1.00 93.12 195 LEU A C 1
ATOM 1493 O O . LEU A 1 195 ? 0.712 4.279 -5.849 1.00 93.12 195 LEU A O 1
ATOM 1497 N N . SER A 1 196 ? -0.145 5.984 -4.643 1.00 95.31 196 SER A N 1
ATOM 1498 C CA . SER A 1 196 ? -1.059 5.231 -3.791 1.00 95.31 196 SER A CA 1
ATOM 1499 C C . SER A 1 196 ? -2.261 4.666 -4.549 1.00 95.31 196 SER A C 1
ATOM 1501 O O . SER A 1 196 ? -2.684 5.190 -5.584 1.00 95.31 196 SER A O 1
ATOM 1503 N N . ALA A 1 197 ? -2.818 3.586 -4.001 1.00 95.31 197 ALA A N 1
ATOM 1504 C CA . ALA A 1 197 ? -4.081 3.020 -4.444 1.00 95.31 197 ALA A CA 1
ATOM 1505 C C . ALA A 1 197 ? -5.263 3.701 -3.743 1.00 95.31 197 ALA A C 1
ATOM 1507 O O . ALA A 1 197 ? -5.203 3.986 -2.547 1.00 95.31 197 ALA A O 1
ATOM 1508 N N . ASP A 1 198 ? -6.376 3.829 -4.460 1.00 90.25 198 ASP A N 1
ATOM 1509 C CA . ASP A 1 198 ? -7.664 4.245 -3.908 1.00 90.25 198 ASP A CA 1
ATOM 1510 C C . ASP A 1 198 ? -8.785 3.270 -4.321 1.00 90.25 198 ASP A C 1
ATOM 1512 O O . ASP A 1 198 ? -8.561 2.253 -4.984 1.00 90.25 198 ASP A O 1
ATOM 1516 N N . THR A 1 199 ? -10.022 3.552 -3.905 1.00 85.69 199 THR A N 1
ATOM 1517 C CA . THR A 1 199 ? -11.174 2.677 -4.198 1.00 85.69 199 THR A CA 1
ATOM 1518 C C . THR A 1 199 ? -11.594 2.648 -5.672 1.00 85.69 199 THR A C 1
ATOM 1520 O O . THR A 1 199 ? -12.228 1.680 -6.093 1.00 85.69 199 THR A O 1
ATOM 1523 N N . GLY A 1 200 ? -11.257 3.672 -6.459 1.00 90.12 200 GLY A N 1
ATOM 1524 C CA . GLY A 1 200 ? -11.495 3.723 -7.903 1.00 90.12 200 GLY A CA 1
ATOM 1525 C C . GLY A 1 200 ? -10.354 3.102 -8.711 1.00 90.12 200 GLY A C 1
ATOM 1526 O O . GLY A 1 200 ? -10.581 2.565 -9.796 1.00 90.12 200 GLY A O 1
ATOM 1527 N N . ARG A 1 201 ? -9.135 3.130 -8.171 1.00 93.31 201 ARG A N 1
ATOM 1528 C CA . ARG A 1 201 ? -7.926 2.583 -8.780 1.00 93.31 201 ARG A CA 1
ATOM 1529 C C . ARG A 1 201 ? -7.118 1.812 -7.730 1.00 93.31 201 ARG A C 1
ATOM 1531 O O . ARG A 1 201 ? -6.198 2.369 -7.132 1.00 93.31 201 ARG A O 1
ATOM 1538 N N . PRO A 1 202 ? -7.418 0.516 -7.523 1.00 95.56 202 PRO A N 1
ATOM 1539 C CA . PRO A 1 202 ? -6.811 -0.288 -6.467 1.00 95.56 202 PRO A CA 1
ATOM 1540 C C . PRO A 1 202 ? -5.423 -0.809 -6.886 1.00 95.56 202 PRO A C 1
ATOM 1542 O O . PRO A 1 202 ? -5.157 -2.011 -6.878 1.00 95.56 202 PRO A O 1
ATOM 1545 N N . VAL A 1 203 ? -4.533 0.089 -7.310 1.00 97.19 203 VAL A N 1
ATOM 1546 C CA . VAL A 1 203 ? -3.138 -0.221 -7.630 1.00 97.19 203 VAL A CA 1
ATOM 1547 C C . VAL A 1 203 ? -2.223 0.813 -6.991 1.00 97.19 203 VAL A C 1
ATOM 1549 O O . VAL A 1 203 ? -2.379 2.005 -7.221 1.00 97.19 203 VAL A O 1
ATOM 1552 N N . VAL A 1 204 ? -1.277 0.341 -6.183 1.00 97.81 204 VAL A N 1
ATOM 1553 C CA . VAL A 1 204 ? -0.138 1.141 -5.731 1.00 97.81 204 VAL A CA 1
ATOM 1554 C C . VAL A 1 204 ? 1.029 0.823 -6.655 1.00 97.81 204 VAL A C 1
ATOM 1556 O O . VAL A 1 204 ? 1.288 -0.343 -6.955 1.00 97.81 204 VAL A O 1
ATOM 1559 N N . THR A 1 205 ? 1.715 1.843 -7.147 1.00 97.81 205 THR A N 1
ATOM 1560 C CA . THR A 1 205 ? 2.867 1.669 -8.042 1.00 97.81 205 THR A CA 1
ATOM 1561 C C . THR A 1 205 ? 4.162 1.890 -7.286 1.00 97.81 205 THR A C 1
ATOM 1563 O O . THR A 1 205 ? 4.220 2.815 -6.483 1.00 97.81 205 THR A O 1
ATOM 1566 N N . ALA A 1 206 ? 5.189 1.087 -7.554 1.00 97.62 206 ALA A N 1
ATOM 1567 C CA . ALA A 1 206 ? 6.463 1.132 -6.844 1.00 97.62 206 ALA A CA 1
ATOM 1568 C C . ALA A 1 206 ? 7.648 1.104 -7.831 1.00 97.62 206 ALA A C 1
ATOM 1570 O O . ALA A 1 206 ? 7.796 0.123 -8.564 1.00 97.62 206 ALA A O 1
ATOM 1571 N N . PRO A 1 207 ? 8.506 2.139 -7.881 1.00 96.06 207 PRO A N 1
ATOM 1572 C CA . PRO A 1 207 ? 9.720 2.117 -8.697 1.00 96.06 207 PRO A CA 1
ATOM 1573 C C . PRO A 1 207 ? 10.708 1.061 -8.189 1.00 96.06 207 PRO A C 1
ATOM 1575 O O . PRO A 1 207 ? 11.022 1.028 -6.996 1.00 96.06 207 PRO A O 1
ATOM 1578 N N . GLU A 1 208 ? 11.231 0.217 -9.080 1.00 96.06 208 GLU A N 1
ATOM 1579 C CA . GLU A 1 208 ? 12.158 -0.848 -8.686 1.00 96.06 208 GLU A CA 1
ATOM 1580 C C . GLU A 1 208 ? 13.443 -0.311 -8.046 1.00 96.06 208 GLU A C 1
ATOM 1582 O O . GLU A 1 208 ? 13.941 -0.894 -7.085 1.00 96.06 208 GLU A O 1
ATOM 1587 N N . GLU A 1 209 ? 13.960 0.827 -8.517 1.00 93.56 209 GLU A N 1
ATOM 1588 C CA . GLU A 1 209 ? 15.164 1.430 -7.950 1.00 93.56 209 GLU A CA 1
ATOM 1589 C C . GLU A 1 209 ? 14.950 1.926 -6.515 1.00 93.56 209 GLU A C 1
ATOM 1591 O O . GLU A 1 209 ? 15.877 1.862 -5.710 1.00 93.56 209 GLU A O 1
ATOM 1596 N N . ASN A 1 210 ? 13.726 2.343 -6.169 1.00 94.94 210 ASN A N 1
ATOM 1597 C CA . ASN A 1 210 ? 13.385 2.792 -4.823 1.00 94.94 210 ASN A CA 1
ATOM 1598 C C . ASN A 1 210 ? 13.241 1.599 -3.869 1.00 94.94 210 ASN A C 1
ATOM 1600 O O . ASN A 1 210 ? 13.822 1.588 -2.781 1.00 94.94 210 ASN A O 1
ATOM 1604 N N . LEU A 1 211 ? 12.557 0.543 -4.322 1.00 95.12 211 LEU A N 1
ATOM 1605 C CA . LEU A 1 211 ? 12.435 -0.715 -3.580 1.00 95.12 211 LEU A CA 1
ATOM 1606 C C . LEU A 1 211 ? 13.801 -1.339 -3.276 1.00 95.12 211 LEU A C 1
ATOM 1608 O O . LEU A 1 211 ? 14.010 -1.866 -2.184 1.00 95.12 211 LEU A O 1
ATOM 1612 N N . LEU A 1 212 ? 14.730 -1.256 -4.229 1.00 92.00 212 LEU A N 1
ATOM 1613 C CA . LEU A 1 212 ? 16.086 -1.787 -4.104 1.00 92.00 212 LEU A CA 1
ATOM 1614 C C . LEU A 1 212 ? 17.065 -0.834 -3.401 1.00 92.00 212 LEU A C 1
ATOM 1616 O O . LEU A 1 212 ? 18.190 -1.243 -3.117 1.00 92.00 212 LEU A O 1
ATOM 1620 N N . GLY A 1 213 ? 16.673 0.415 -3.130 1.00 87.38 213 GLY A N 1
ATOM 1621 C CA . GLY A 1 213 ? 17.560 1.431 -2.558 1.00 87.38 213 GLY A CA 1
ATOM 1622 C C . GLY A 1 213 ? 18.766 1.741 -3.451 1.00 87.38 213 GLY A C 1
ATOM 1623 O O . GLY A 1 213 ? 19.882 1.895 -2.953 1.00 87.38 213 GLY A O 1
ATOM 1624 N N . ALA A 1 214 ? 18.566 1.771 -4.769 1.00 85.25 214 ALA A N 1
ATOM 1625 C CA . ALA A 1 214 ? 19.640 1.970 -5.732 1.00 85.25 214 ALA A CA 1
ATOM 1626 C C . ALA A 1 214 ? 20.255 3.374 -5.609 1.00 85.25 214 ALA A C 1
ATOM 1628 O O . ALA A 1 214 ? 19.562 4.370 -5.404 1.00 85.25 214 ALA A O 1
ATOM 1629 N N . GLU A 1 215 ? 21.573 3.480 -5.791 1.00 83.94 215 GLU A N 1
ATOM 1630 C CA . GLU A 1 215 ? 22.292 4.755 -5.638 1.00 83.94 215 GLU A CA 1
ATOM 1631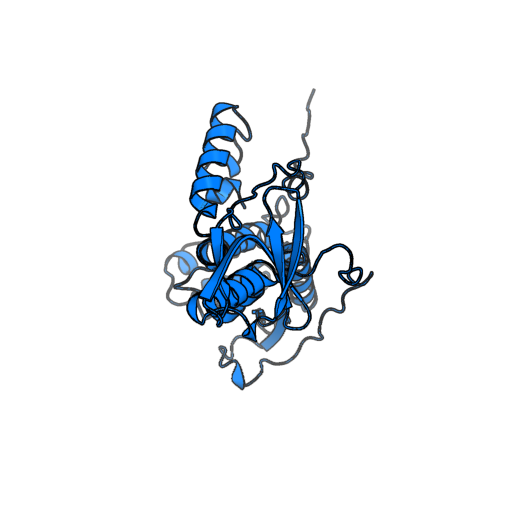 C C . GLU A 1 215 ? 21.834 5.842 -6.622 1.00 83.94 215 GLU A C 1
ATOM 1633 O O . GLU A 1 215 ? 21.944 7.035 -6.330 1.00 83.94 215 GLU A O 1
ATOM 1638 N N . ASN A 1 216 ? 21.324 5.428 -7.783 1.00 81.44 216 ASN A N 1
ATOM 1639 C CA . ASN A 1 216 ? 20.825 6.296 -8.840 1.00 81.44 216 ASN A CA 1
ATOM 1640 C C . ASN A 1 216 ? 19.318 6.591 -8.744 1.00 81.44 216 ASN A C 1
ATOM 1642 O O . ASN A 1 216 ? 18.797 7.231 -9.656 1.00 81.44 216 ASN A O 1
ATOM 1646 N N . ASP A 1 217 ? 18.627 6.151 -7.685 1.00 85.62 217 ASP A N 1
ATOM 1647 C CA . ASP A 1 217 ? 17.229 6.520 -7.447 1.00 85.62 217 ASP A CA 1
ATOM 1648 C C . ASP A 1 217 ? 17.114 8.049 -7.254 1.00 85.62 217 ASP A C 1
ATOM 1650 O O . ASP A 1 217 ? 17.708 8.597 -6.313 1.00 85.62 217 ASP A O 1
ATOM 1654 N N . PRO A 1 218 ? 16.353 8.766 -8.110 1.00 78.62 218 PRO A N 1
ATOM 1655 C CA . PRO A 1 218 ? 16.114 10.202 -7.956 1.00 78.62 218 PRO A CA 1
ATOM 1656 C C . PRO A 1 218 ? 15.504 10.574 -6.598 1.00 78.62 218 PRO A C 1
ATOM 1658 O O . PRO A 1 218 ? 15.696 11.696 -6.127 1.00 78.62 218 PRO A O 1
ATOM 1661 N N . SER A 1 219 ? 14.803 9.630 -5.966 1.00 79.56 219 SER A N 1
ATOM 1662 C CA . SER A 1 219 ? 14.103 9.774 -4.693 1.00 79.56 219 SER A CA 1
ATOM 1663 C C . SER A 1 219 ? 14.774 9.018 -3.540 1.00 79.56 219 SER A C 1
ATOM 1665 O O . SER A 1 219 ? 14.161 8.846 -2.493 1.00 79.56 219 SER A O 1
ATOM 1667 N N . ARG A 1 220 ? 16.065 8.661 -3.661 1.00 78.94 220 ARG A N 1
ATOM 1668 C CA . ARG A 1 220 ? 16.842 7.882 -2.663 1.00 78.94 220 ARG A CA 1
ATOM 1669 C C . ARG A 1 220 ? 16.872 8.425 -1.229 1.00 78.94 220 ARG A C 1
ATOM 1671 O O . ARG A 1 220 ? 17.375 7.756 -0.330 1.00 78.94 220 ARG A O 1
ATOM 1678 N N . ALA A 1 221 ? 16.453 9.672 -1.017 1.00 74.12 221 ALA A N 1
ATOM 1679 C CA . ALA A 1 221 ? 16.340 10.255 0.317 1.00 74.12 221 ALA A CA 1
ATOM 1680 C C . ALA A 1 221 ? 15.137 9.695 1.099 1.00 74.12 221 ALA A C 1
ATOM 1682 O O . ALA A 1 221 ? 15.078 9.867 2.315 1.00 74.12 221 ALA A O 1
ATOM 1683 N N . GLU A 1 222 ? 14.204 9.029 0.415 1.00 77.88 222 GLU A N 1
ATOM 1684 C CA . GLU A 1 222 ? 12.935 8.550 0.950 1.00 77.88 222 GLU A CA 1
ATOM 1685 C C . GLU A 1 222 ? 12.632 7.127 0.452 1.00 77.88 222 GLU A C 1
ATOM 1687 O O . GLU A 1 222 ? 13.075 6.697 -0.614 1.00 77.88 222 GLU A O 1
ATOM 1692 N N . GLN A 1 223 ? 11.841 6.381 1.222 1.00 87.25 223 GLN A N 1
ATOM 1693 C CA . GLN A 1 223 ? 11.240 5.127 0.764 1.00 87.25 223 GLN A CA 1
ATOM 1694 C C . GLN A 1 223 ? 9.831 5.421 0.240 1.00 87.25 223 GLN A C 1
ATOM 1696 O O . GLN A 1 223 ? 8.857 5.363 0.992 1.00 87.25 223 GLN A O 1
ATOM 1701 N N . LEU A 1 224 ? 9.728 5.765 -1.049 1.00 90.19 224 LEU A N 1
ATOM 1702 C CA . LEU A 1 224 ? 8.472 6.162 -1.691 1.00 90.19 224 LEU A CA 1
ATOM 1703 C C . LEU A 1 224 ? 7.411 5.070 -1.604 1.00 90.19 224 LEU A C 1
ATOM 1705 O O . LEU A 1 224 ? 6.241 5.378 -1.392 1.00 90.19 224 LEU A O 1
ATOM 1709 N N . PHE A 1 225 ? 7.800 3.798 -1.749 1.00 95.94 225 PHE A N 1
ATOM 1710 C CA . PHE A 1 225 ? 6.832 2.708 -1.637 1.00 95.94 225 PHE A CA 1
ATOM 1711 C C . PHE A 1 225 ? 6.187 2.668 -0.250 1.00 95.94 225 PHE A C 1
ATOM 1713 O O . PHE A 1 225 ? 4.976 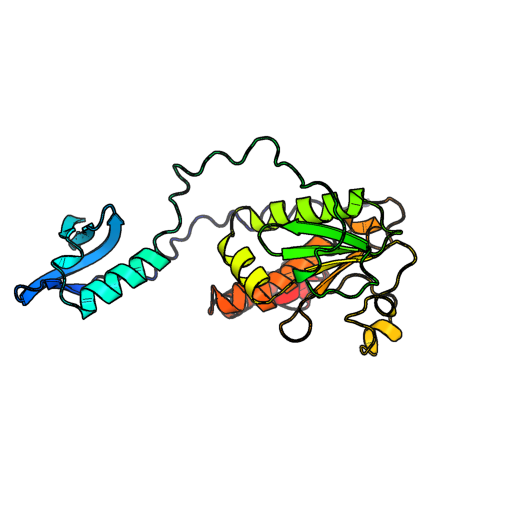2.507 -0.148 1.00 95.94 225 PHE A O 1
ATOM 1720 N N . VAL A 1 226 ? 6.972 2.861 0.814 1.00 95.88 226 VAL A N 1
ATOM 1721 C CA . VAL A 1 226 ? 6.458 2.880 2.191 1.00 95.88 226 VAL A CA 1
ATOM 1722 C C . VAL A 1 226 ? 5.480 4.041 2.383 1.00 95.88 226 VAL A C 1
ATOM 1724 O O . VAL A 1 226 ? 4.395 3.833 2.921 1.00 95.88 226 VAL A O 1
ATOM 1727 N N . HIS A 1 227 ? 5.826 5.227 1.886 1.00 94.31 227 HIS A N 1
ATOM 1728 C CA . HIS A 1 227 ? 4.976 6.417 1.960 1.00 94.31 227 HIS A CA 1
ATOM 1729 C C . HIS A 1 227 ? 3.650 6.234 1.189 1.00 94.31 227 HIS A C 1
ATOM 1731 O O . HIS A 1 227 ? 2.560 6.343 1.753 1.00 94.31 227 HIS A O 1
ATOM 1737 N N . GLU A 1 228 ? 3.700 5.842 -0.086 1.00 96.19 228 GLU A N 1
ATOM 1738 C CA . GLU A 1 228 ? 2.485 5.641 -0.892 1.00 96.19 228 GLU A CA 1
ATOM 1739 C C . GLU A 1 228 ? 1.656 4.434 -0.424 1.00 96.19 228 GLU A C 1
ATOM 1741 O O . GLU A 1 228 ? 0.423 4.409 -0.538 1.00 96.19 228 GLU A O 1
ATOM 1746 N N . PHE A 1 229 ? 2.297 3.418 0.153 1.00 98.12 229 PHE A N 1
ATOM 1747 C CA . PHE A 1 229 ? 1.564 2.325 0.774 1.00 98.12 229 PHE A CA 1
ATOM 1748 C C . PHE A 1 229 ? 0.886 2.768 2.076 1.00 98.12 229 PHE A C 1
ATOM 1750 O O . PHE A 1 229 ? -0.235 2.338 2.340 1.00 98.12 229 PHE A O 1
ATOM 1757 N N . ALA A 1 230 ? 1.470 3.686 2.853 1.00 97.44 230 ALA A N 1
ATOM 1758 C CA . ALA A 1 230 ? 0.792 4.289 4.000 1.00 97.44 230 ALA A CA 1
ATOM 1759 C C . ALA A 1 230 ? -0.467 5.061 3.571 1.00 97.44 230 ALA A C 1
ATOM 1761 O O . ALA A 1 230 ? -1.540 4.850 4.143 1.00 97.44 230 ALA A O 1
ATOM 1762 N N . HIS A 1 231 ? -0.402 5.851 2.497 1.00 96.56 231 HIS A N 1
ATOM 1763 C CA . HIS A 1 231 ? -1.598 6.462 1.907 1.00 96.56 231 HIS A CA 1
ATOM 1764 C C . HIS A 1 231 ? -2.644 5.427 1.479 1.00 96.56 231 HIS A C 1
ATOM 1766 O O . HIS A 1 231 ? -3.825 5.579 1.796 1.00 96.56 231 HIS A O 1
ATOM 1772 N N . THR A 1 232 ? -2.212 4.339 0.841 1.00 97.81 232 THR A N 1
ATOM 1773 C CA . THR A 1 232 ? -3.094 3.228 0.452 1.00 97.81 232 THR A CA 1
ATOM 1774 C C . THR A 1 232 ? -3.810 2.625 1.664 1.00 97.81 232 THR A C 1
ATOM 1776 O O . THR A 1 232 ? -5.024 2.414 1.641 1.00 97.81 232 THR A O 1
ATOM 1779 N N . LEU A 1 233 ? -3.084 2.381 2.759 1.00 97.25 233 LEU A N 1
ATOM 1780 C CA . LEU A 1 233 ? -3.663 1.878 4.004 1.00 97.25 233 LEU A CA 1
ATOM 1781 C C . LEU A 1 233 ? -4.678 2.852 4.577 1.00 97.25 233 LEU A C 1
ATOM 1783 O O . LEU A 1 233 ? -5.769 2.426 4.954 1.00 97.25 233 LEU A O 1
ATOM 1787 N N . HIS A 1 234 ? -4.334 4.139 4.617 1.00 94.75 234 HIS A N 1
ATOM 1788 C CA . HIS A 1 234 ? -5.214 5.179 5.126 1.00 94.75 234 HIS A CA 1
ATOM 1789 C C . HIS A 1 234 ? -6.537 5.221 4.344 1.00 94.75 234 HIS A C 1
ATOM 1791 O O . HIS A 1 234 ? -7.613 5.140 4.938 1.00 94.75 234 HIS A O 1
ATOM 1797 N N . GLN A 1 235 ? -6.453 5.272 3.013 1.00 91.19 235 GLN A N 1
ATOM 1798 C CA . GLN A 1 235 ? -7.597 5.487 2.126 1.00 91.19 235 GLN A CA 1
ATOM 1799 C C . GLN A 1 235 ? -8.464 4.240 1.917 1.00 91.19 235 GLN A C 1
ATOM 1801 O O . GLN A 1 235 ? -9.682 4.357 1.774 1.00 91.19 235 GLN A O 1
ATOM 1806 N N . VAL A 1 236 ? -7.862 3.047 1.871 1.00 92.81 236 VAL A N 1
ATOM 1807 C CA . VAL A 1 236 ? -8.572 1.819 1.478 1.00 92.81 236 VAL A CA 1
ATOM 1808 C C . VAL A 1 236 ? -8.940 0.946 2.674 1.00 92.81 236 VAL A C 1
ATOM 1810 O O . VAL A 1 236 ? -10.048 0.406 2.710 1.00 92.81 236 VAL A O 1
ATOM 1813 N N . ALA A 1 237 ? -8.038 0.797 3.647 1.00 93.31 237 ALA A N 1
ATOM 1814 C CA . ALA A 1 237 ? -8.187 -0.188 4.718 1.00 93.31 237 ALA A CA 1
ATOM 1815 C C . ALA A 1 237 ? -8.593 0.448 6.058 1.00 93.31 237 ALA A C 1
ATOM 1817 O O . ALA A 1 237 ? -9.627 0.092 6.621 1.00 93.31 237 ALA A O 1
ATOM 1818 N N . LEU A 1 238 ? -7.828 1.4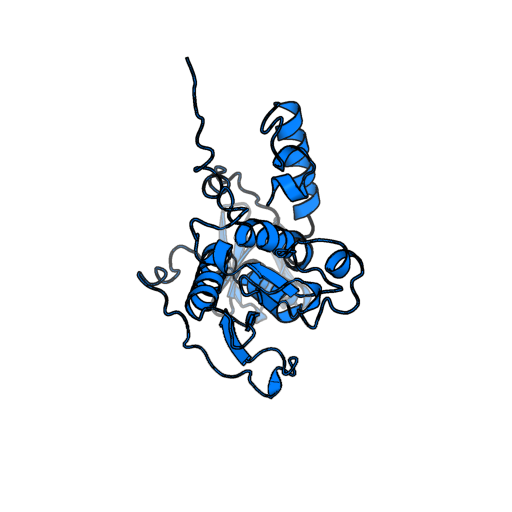20 6.560 1.00 93.00 238 LEU A N 1
ATOM 1819 C CA . LEU A 1 238 ? -8.062 2.052 7.864 1.00 93.00 238 LEU A CA 1
ATOM 1820 C C . LEU A 1 238 ? -9.404 2.776 7.916 1.00 93.00 238 LEU A C 1
ATOM 1822 O O . LEU A 1 238 ? -10.140 2.594 8.879 1.00 93.00 238 LEU A O 1
ATOM 1826 N N . ALA A 1 239 ? -9.785 3.483 6.849 1.00 81.31 239 ALA A N 1
ATOM 1827 C CA . ALA A 1 239 ? -11.102 4.114 6.751 1.00 81.31 239 ALA A CA 1
ATOM 1828 C C . ALA A 1 239 ? -12.280 3.127 6.925 1.00 81.31 239 ALA A C 1
ATOM 1830 O O . ALA A 1 239 ? -13.376 3.534 7.311 1.00 81.31 239 ALA A O 1
ATOM 1831 N N . ARG A 1 240 ? -12.071 1.828 6.655 1.00 84.31 240 ARG A N 1
ATOM 1832 C CA . ARG A 1 240 ? -13.082 0.770 6.823 1.00 84.31 240 ARG A CA 1
ATOM 1833 C C . ARG A 1 240 ? -13.019 0.096 8.186 1.00 84.31 240 ARG A C 1
ATOM 1835 O O . ARG A 1 240 ? -14.062 -0.150 8.787 1.00 84.31 240 ARG A O 1
ATOM 1842 N N . VAL A 1 241 ? -11.814 -0.232 8.650 1.00 90.81 241 VAL A N 1
ATOM 1843 C CA . VAL A 1 241 ? -11.618 -0.970 9.909 1.00 90.81 241 VAL A CA 1
ATOM 1844 C C . VAL A 1 241 ? -11.757 -0.058 11.126 1.00 90.81 241 VAL A C 1
ATOM 1846 O O . VAL A 1 241 ? -12.280 -0.477 12.156 1.00 90.81 241 VAL A O 1
ATOM 1849 N N . GLU A 1 242 ? -11.333 1.197 11.003 1.00 94.44 242 GLU A N 1
ATOM 1850 C CA . GLU A 1 242 ? -11.298 2.183 12.079 1.00 94.44 242 GLU A CA 1
ATOM 1851 C C . GLU A 1 242 ? -11.964 3.495 11.626 1.00 94.44 242 GLU A C 1
ATOM 1853 O O . GLU A 1 242 ? -11.283 4.454 11.265 1.00 94.44 242 GLU A O 1
ATOM 1858 N N . PRO A 1 243 ? -13.306 3.602 11.684 1.00 89.56 243 PRO A N 1
ATOM 1859 C CA . PRO A 1 243 ? -14.034 4.757 11.140 1.00 89.56 243 PRO A CA 1
ATOM 1860 C C . PRO A 1 243 ? -13.674 6.122 11.751 1.00 89.56 243 PRO A C 1
ATOM 1862 O O . PRO A 1 243 ? -14.017 7.157 11.186 1.00 89.56 243 PRO A O 1
ATOM 1865 N N . LYS A 1 244 ? -13.026 6.143 12.924 1.00 92.56 244 LYS A N 1
ATOM 1866 C CA . LYS A 1 244 ? -12.563 7.369 13.599 1.00 92.56 244 LYS A CA 1
ATOM 1867 C C . LYS A 1 244 ? -11.119 7.746 13.267 1.00 92.56 244 LYS A C 1
ATOM 1869 O O . LYS A 1 244 ? -10.716 8.857 13.597 1.00 92.56 244 LYS A O 1
ATOM 1874 N N . PHE A 1 245 ? -10.367 6.859 12.612 1.00 93.94 245 PHE A N 1
ATOM 1875 C CA . PHE A 1 245 ? -8.929 7.006 12.402 1.00 93.94 245 PHE A CA 1
ATOM 1876 C C . PHE A 1 245 ? -8.563 8.354 11.775 1.00 93.94 245 PHE A C 1
ATOM 1878 O O . PHE A 1 245 ? -7.721 9.066 12.310 1.00 93.94 245 PHE A O 1
ATOM 1885 N N . ASP A 1 246 ? -9.241 8.742 10.693 1.00 93.88 246 ASP A N 1
ATOM 1886 C CA . ASP A 1 246 ? -8.967 9.997 9.982 1.00 93.88 246 ASP A CA 1
ATOM 1887 C C . ASP A 1 246 ? -9.228 11.240 10.856 1.00 93.88 246 ASP A C 1
ATOM 1889 O O . ASP A 1 246 ? -8.427 12.175 10.899 1.00 93.88 246 ASP A O 1
ATOM 1893 N N . ALA A 1 247 ? -10.309 11.225 11.642 1.00 95.06 247 ALA A N 1
ATOM 1894 C CA . ALA A 1 247 ? -10.633 12.319 12.554 1.00 95.06 247 ALA A CA 1
ATOM 1895 C C . ALA A 1 247 ? -9.599 12.448 13.688 1.00 95.06 247 ALA A C 1
ATOM 1897 O O . ALA A 1 247 ? -9.171 13.563 14.014 1.00 95.06 247 ALA A O 1
ATOM 1898 N N . ASP A 1 248 ? -9.169 11.321 14.259 1.00 96.31 248 ASP A N 1
ATOM 1899 C CA . ASP A 1 248 ? -8.151 11.274 15.312 1.00 96.31 248 ASP A CA 1
ATOM 1900 C C . ASP A 1 248 ? -6.768 11.682 14.769 1.00 96.31 248 ASP A C 1
ATOM 1902 O O . ASP A 1 248 ? -6.027 12.438 15.410 1.00 96.31 248 ASP A O 1
ATOM 1906 N N . LEU A 1 249 ? -6.443 11.264 13.543 1.00 96.00 249 LEU A N 1
ATOM 1907 C CA . LEU A 1 249 ? -5.245 11.672 12.816 1.00 96.00 249 LEU A CA 1
ATOM 1908 C C . LEU A 1 249 ? -5.240 13.182 12.552 1.00 96.00 249 LEU A C 1
ATOM 1910 O O . LEU A 1 249 ? -4.248 13.853 12.842 1.00 96.00 249 LEU A O 1
ATOM 1914 N N . LEU A 1 250 ? -6.351 13.751 12.079 1.00 96.00 250 LEU A N 1
ATOM 1915 C CA . LEU A 1 250 ? -6.490 15.191 11.862 1.00 96.00 250 LEU A CA 1
ATOM 1916 C C . LEU A 1 250 ? -6.310 15.987 13.162 1.00 96.00 250 LEU A C 1
ATOM 1918 O O . LEU A 1 250 ? -5.643 17.028 13.166 1.00 96.00 250 LEU A O 1
ATOM 1922 N N . ALA A 1 251 ? -6.886 15.516 14.270 1.00 96.50 251 ALA A N 1
ATOM 1923 C CA . ALA A 1 251 ? -6.692 16.128 15.583 1.00 96.50 251 ALA A CA 1
ATOM 1924 C C . ALA A 1 251 ? -5.214 16.085 16.015 1.00 96.50 251 ALA A C 1
ATOM 1926 O O . ALA A 1 251 ? -4.669 17.094 16.473 1.00 96.50 251 ALA A O 1
ATOM 1927 N N . THR A 1 252 ? -4.547 14.949 15.805 1.00 96.50 252 THR A N 1
ATOM 1928 C CA . THR A 1 252 ? -3.129 14.743 16.136 1.00 96.50 252 THR A CA 1
ATOM 1929 C C . THR A 1 252 ? -2.221 15.640 15.296 1.00 96.50 252 THR A C 1
ATOM 1931 O O . THR A 1 252 ? -1.376 16.352 15.843 1.00 96.50 252 THR A O 1
ATOM 1934 N N . TYR A 1 253 ? -2.455 15.700 13.984 1.00 94.62 253 TYR A N 1
ATOM 1935 C CA . TYR A 1 253 ? -1.766 16.601 13.064 1.00 94.62 253 TYR A CA 1
ATOM 1936 C C . TYR A 1 253 ? -1.907 18.065 13.501 1.00 94.62 253 TYR A C 1
ATOM 1938 O O . TYR A 1 253 ? -0.909 18.771 13.646 1.00 94.62 253 TYR A O 1
ATOM 1946 N N . ARG A 1 254 ? -3.130 18.527 13.804 1.00 95.56 254 ARG A N 1
ATOM 1947 C CA . ARG A 1 254 ? -3.366 19.902 14.282 1.00 95.56 254 ARG A CA 1
ATOM 1948 C C . ARG A 1 254 ? -2.601 20.205 15.569 1.00 95.56 254 ARG A C 1
ATOM 1950 O O . ARG A 1 254 ? -2.090 21.312 15.720 1.00 95.56 254 ARG A O 1
ATOM 1957 N N . ASN A 1 255 ? -2.499 19.246 16.487 1.00 96.88 255 ASN A N 1
ATOM 1958 C CA . ASN A 1 255 ? -1.701 19.404 17.703 1.00 96.88 255 ASN A CA 1
ATOM 1959 C C . ASN A 1 255 ? -0.208 19.536 17.378 1.00 96.88 255 ASN A C 1
ATOM 1961 O O . ASN A 1 255 ? 0.427 20.481 17.842 1.00 96.88 255 ASN A O 1
ATOM 1965 N N . ALA A 1 256 ? 0.326 18.666 16.516 1.00 94.44 256 ALA A N 1
ATOM 1966 C CA . ALA A 1 256 ? 1.717 18.731 16.076 1.00 94.44 256 ALA A CA 1
ATOM 1967 C C . ALA A 1 256 ? 2.053 20.076 15.404 1.00 94.44 256 ALA A C 1
ATOM 1969 O O . ALA A 1 256 ? 3.108 20.651 15.679 1.00 94.44 256 ALA A O 1
ATOM 1970 N N . MET A 1 257 ? 1.141 20.610 14.583 1.00 93.75 257 MET A N 1
ATOM 1971 C CA . MET A 1 257 ? 1.316 21.912 13.931 1.00 93.75 257 MET A CA 1
ATOM 1972 C C . MET A 1 257 ? 1.281 23.076 14.929 1.00 93.75 257 MET A C 1
ATOM 1974 O O . MET A 1 257 ? 2.108 23.982 14.829 1.00 93.75 257 MET A O 1
ATOM 1978 N N . ARG A 1 258 ? 0.386 23.045 15.932 1.00 95.62 258 ARG A N 1
ATOM 1979 C CA . ARG A 1 258 ? 0.357 24.054 17.013 1.00 95.62 258 ARG A CA 1
ATOM 1980 C C . ARG A 1 258 ? 1.649 24.074 17.830 1.00 95.62 258 ARG A C 1
ATOM 1982 O O . ARG A 1 258 ? 2.069 25.139 18.267 1.00 95.62 258 ARG A O 1
ATOM 1989 N N . GLU A 1 259 ? 2.284 22.919 18.007 1.00 95.62 259 GLU A N 1
ATOM 1990 C CA . GLU A 1 259 ? 3.586 22.785 18.675 1.00 95.62 259 GLU A CA 1
ATOM 1991 C C . GLU A 1 259 ? 4.779 23.123 17.764 1.00 95.62 259 GLU A C 1
ATOM 1993 O O . GLU A 1 259 ? 5.929 23.058 18.194 1.00 95.62 259 GLU A O 1
ATOM 1998 N N . GLY A 1 260 ? 4.534 23.470 16.497 1.00 90.88 260 GLY A N 1
ATOM 1999 C CA . GLY A 1 260 ? 5.581 23.796 15.535 1.00 90.88 260 GLY A CA 1
ATOM 2000 C C . GLY A 1 260 ? 6.459 22.609 15.131 1.00 90.88 260 GLY A C 1
ATOM 2001 O O . GLY A 1 260 ? 7.583 22.805 14.665 1.00 90.88 260 GLY A O 1
ATOM 2002 N N . ARG A 1 261 ? 5.970 21.376 15.291 1.00 90.19 261 ARG A N 1
ATOM 2003 C CA . ARG A 1 261 ? 6.683 20.176 14.838 1.00 90.19 261 ARG A CA 1
ATOM 2004 C C . ARG A 1 261 ? 6.626 20.065 13.316 1.00 90.19 261 ARG A C 1
ATOM 2006 O O . ARG A 1 261 ? 5.660 20.501 12.699 1.00 90.19 261 ARG A O 1
ATOM 2013 N N . TRP A 1 262 ? 7.651 19.445 12.725 1.00 86.94 262 TRP A N 1
ATOM 2014 C CA . TRP A 1 262 ? 7.701 19.108 11.290 1.00 86.94 262 TRP A CA 1
ATOM 2015 C C . TRP A 1 262 ? 7.616 20.311 10.338 1.00 86.94 262 TRP A C 1
ATOM 2017 O O . TRP A 1 262 ? 7.367 20.159 9.147 1.00 86.94 262 TRP A O 1
ATOM 2027 N N . GLN A 1 263 ? 7.856 21.528 10.835 1.00 85.00 263 GLN A N 1
ATOM 2028 C CA . GLN A 1 263 ? 7.866 22.715 9.988 1.00 85.00 263 GLN A CA 1
ATOM 2029 C C . GLN A 1 263 ? 8.875 22.565 8.846 1.00 85.00 263 GLN A C 1
ATOM 2031 O O . GLN A 1 263 ? 10.034 22.208 9.071 1.00 85.00 263 GLN A O 1
ATOM 2036 N N . ARG A 1 264 ? 8.441 22.943 7.637 1.00 82.69 264 ARG A N 1
ATOM 2037 C CA . ARG A 1 264 ? 9.228 22.879 6.392 1.00 82.69 264 ARG A CA 1
ATOM 2038 C C . ARG A 1 264 ? 9.547 21.452 5.921 1.00 82.69 264 ARG A C 1
ATOM 2040 O O . ARG A 1 264 ? 10.461 21.283 5.120 1.00 82.69 264 ARG A O 1
ATOM 2047 N N . THR A 1 265 ? 8.811 20.445 6.391 1.00 84.44 265 THR A N 1
ATOM 2048 C CA . THR A 1 265 ? 8.821 19.091 5.817 1.00 84.44 265 THR A CA 1
ATOM 2049 C C . THR A 1 265 ? 7.481 18.788 5.145 1.00 84.44 265 THR A C 1
ATOM 2051 O O . THR A 1 265 ? 6.499 19.499 5.371 1.00 84.44 265 THR A O 1
ATOM 2054 N N . ASN A 1 266 ? 7.426 17.728 4.331 1.00 81.31 266 ASN A N 1
ATOM 2055 C CA . ASN A 1 266 ? 6.190 17.322 3.656 1.00 81.31 266 ASN A CA 1
ATOM 2056 C C . ASN A 1 266 ? 5.068 16.946 4.649 1.00 81.31 266 ASN A C 1
ATOM 2058 O O . ASN A 1 266 ? 3.904 17.264 4.429 1.00 81.31 266 ASN A O 1
ATOM 2062 N N . ALA A 1 267 ? 5.429 16.408 5.818 1.00 87.38 267 ALA A N 1
ATOM 2063 C CA . ALA A 1 267 ? 4.493 16.087 6.899 1.00 87.38 267 ALA A CA 1
ATOM 2064 C C . ALA A 1 267 ? 3.719 17.305 7.455 1.00 87.38 267 ALA A C 1
ATOM 2066 O O . ALA A 1 267 ? 2.734 17.135 8.171 1.00 87.38 267 ALA A O 1
ATOM 2067 N N . ALA A 1 268 ? 4.134 18.543 7.155 1.00 86.50 268 ALA A N 1
ATOM 2068 C CA . ALA A 1 268 ? 3.376 19.743 7.509 1.00 86.50 268 ALA A CA 1
ATOM 2069 C C . ALA A 1 268 ? 2.285 20.108 6.485 1.00 86.50 268 ALA A C 1
ATOM 2071 O O . ALA A 1 268 ? 1.442 20.951 6.793 1.00 86.50 268 ALA A O 1
ATOM 2072 N N . THR A 1 269 ? 2.265 19.491 5.300 1.00 85.25 269 THR A N 1
ATOM 2073 C CA . THR A 1 269 ? 1.342 19.829 4.206 1.00 85.25 269 THR A CA 1
ATOM 2074 C C . THR A 1 269 ? -0.117 19.565 4.582 1.00 85.25 269 THR A C 1
ATOM 2076 O O . THR A 1 269 ? -0.969 20.435 4.407 1.00 85.25 269 THR A O 1
ATOM 2079 N N . ASN A 1 270 ? -0.421 18.369 5.091 1.00 90.56 270 ASN A N 1
ATOM 2080 C CA . ASN A 1 270 ? -1.743 17.982 5.583 1.00 90.56 270 ASN A CA 1
ATOM 2081 C C . ASN A 1 270 ? -1.641 16.713 6.458 1.00 90.56 270 ASN A C 1
ATOM 2083 O O . ASN A 1 270 ? -0.574 16.121 6.587 1.00 90.56 270 ASN A O 1
ATOM 2087 N N . HIS A 1 271 ? -2.755 16.287 7.057 1.00 94.31 271 HIS A N 1
ATOM 2088 C CA . HIS A 1 271 ? -2.788 15.139 7.970 1.00 94.31 271 HIS A CA 1
ATOM 2089 C C . HIS A 1 271 ? -2.519 13.782 7.288 1.00 94.31 271 HIS A C 1
ATOM 2091 O O . HIS A 1 271 ? -2.022 12.878 7.951 1.00 94.31 271 HIS A O 1
ATOM 2097 N N . ALA A 1 272 ? -2.800 13.634 5.988 1.00 91.88 272 ALA A N 1
ATOM 2098 C CA . ALA A 1 272 ? -2.478 12.416 5.249 1.00 91.88 272 ALA A CA 1
ATOM 2099 C C . ALA A 1 272 ? -0.965 12.307 5.005 1.00 91.88 272 ALA A C 1
ATOM 2101 O O . ALA A 1 272 ? -0.397 11.252 5.254 1.00 91.88 272 ALA A O 1
ATOM 2102 N N . GLU A 1 273 ? -0.310 13.399 4.598 1.00 89.81 273 GLU A N 1
ATOM 2103 C CA . GLU A 1 273 ? 1.160 13.482 4.453 1.00 89.81 273 GLU A CA 1
ATOM 2104 C C . GLU A 1 273 ? 1.881 13.390 5.804 1.00 89.81 273 GLU A C 1
ATOM 2106 O O . GLU A 1 273 ? 3.039 13.010 5.887 1.00 89.81 273 GLU A O 1
ATOM 2111 N N . TYR A 1 274 ? 1.209 13.779 6.888 1.00 93.44 274 TYR A N 1
ATOM 2112 C CA . TYR A 1 274 ? 1.716 13.606 8.246 1.00 93.44 274 TYR A CA 1
ATOM 2113 C C . TYR A 1 274 ? 1.726 12.138 8.690 1.00 93.44 274 TYR A C 1
ATOM 2115 O O . TYR A 1 274 ? 2.553 11.753 9.516 1.00 93.44 274 TYR A O 1
ATOM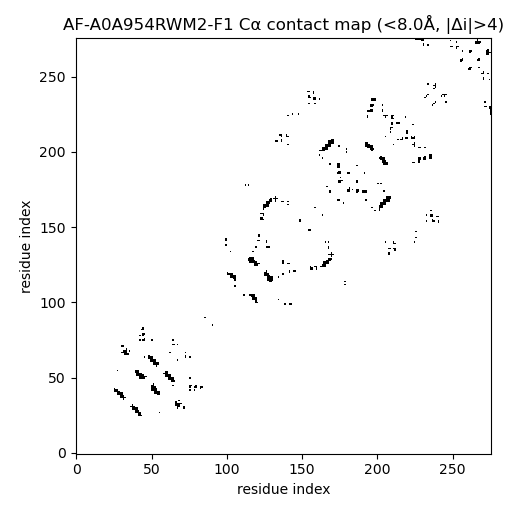 2123 N N . PHE A 1 275 ? 0.782 11.340 8.187 1.00 94.56 275 PHE A N 1
ATOM 2124 C CA . PHE A 1 275 ? 0.691 9.914 8.484 1.00 94.56 275 PHE A CA 1
ATOM 2125 C C . PHE A 1 275 ? 1.672 9.071 7.663 1.00 94.56 275 PHE A C 1
ATOM 2127 O O . PHE A 1 275 ? 2.201 8.093 8.192 1.00 94.56 275 PHE A O 1
ATOM 2134 N N . ALA A 1 276 ? 1.861 9.429 6.393 1.00 90.94 276 ALA A N 1
ATOM 2135 C CA . ALA A 1 276 ? 2.659 8.683 5.425 1.00 90.94 276 ALA A CA 1
ATOM 2136 C C . ALA A 1 276 ? 4.160 8.985 5.515 1.00 90.94 276 ALA A C 1
ATOM 2138 O O . ALA A 1 276 ? 4.950 8.015 5.493 1.00 90.94 276 ALA A O 1
#

Secondary structure (DSSP, 8-state):
--------S-TTSTT---------S---EEEEBTTS-EEEEEEEEEETTEEEEE-TTS-EEEEEGGGB-HHHHHHHHHHHHHH-SPPTTSSPPPPSSPPPPPPBPPPGGG---TT--EEEEETTEEEEE-TTS-HHHHHHHHHHHHHHHTT-HHHHHHHHHTT-EEEEE-TT--GGGSGGGGG-HHHHH-----B---SSS-EEEEEHHHHTT-T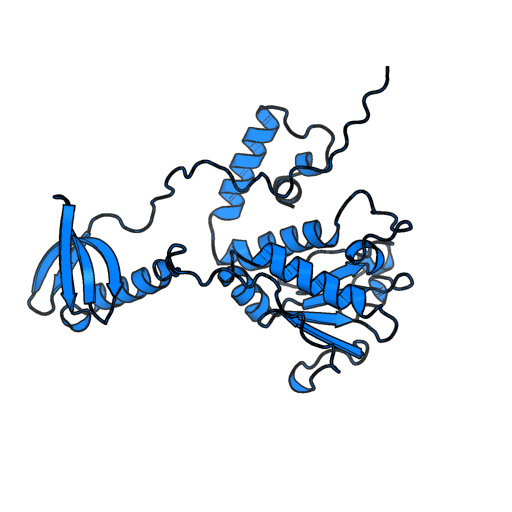T-TTTTS-HHHHHHHHHIIIIIIHHH-TTHHHHHHHHHHHHHHTTTTTTSGGGS-HHHHH-